Protein AF-0000000080409725 (afdb_homodimer)

Organism: NCBI:txid1345023

pLDDT: mean 96.85, std 4.39, range [60.25, 98.94]

Nearest PDB structures (foldseek):
  3nl9-assembly1_A-2  TM=9.960E-01  e=2.991E-21  Exiguobacterium sibiricum 255-15
  3nl9-assembly1_A-2  TM=9.960E-01  e=2.991E-21  Exiguobacterium sibiricum 255-15

Secondary structure (DSSP, 8-state):
--TTHHHHHHHHHHHHHT----SS--PPPHHHHHHHHHHHHIIIIIIHHHHH-SSHHHHHHHHHHHHHHHHHHHHHHTTSPPPSSHHHHHHHHHHHHHHHHHHHHHHHHHHT--HHHHHHHHHHHHHTTB-TTSSBEE-TTT-PEEPPTT---SHHHHHHHHHHHHHHT-/--TTHHHHHHHHHHHHHT----SS--PPPHHHHHHHHHHHHIIIIIIHHHHH-SSHHHHHHHHHHHHHHHHHHHHHHTTSPPPSSHHHHHHHHHHHHHHHHHHHHHHHHHHT--HHHHHHHHHHHHHTTB-TTSSBEE-TTT-PEEPPTT---SHHHHHHHHHHHHHHT-

Structure (mmCIF, N/CA/C/O backbone):
data_AF-0000000080409725-model_v1
#
loop_
_entity.id
_entity.type
_entity.pdbx_description
1 polymer 'HAD family hydrolase'
#
loop_
_atom_site.group_PDB
_atom_site.id
_atom_site.type_symbol
_atom_site.label_atom_id
_atom_site.label_alt_id
_atom_site.label_comp_id
_atom_site.label_asym_id
_atom_site.label_entity_id
_atom_site.label_seq_id
_atom_site.pdbx_PDB_ins_code
_atom_site.Cartn_x
_atom_site.Cartn_y
_atom_site.Cartn_z
_atom_site.occupancy
_atom_site.B_iso_or_equiv
_atom_site.auth_seq_id
_atom_site.auth_comp_id
_atom_site.auth_asym_id
_atom_site.auth_atom_id
_atom_site.pdbx_PDB_model_num
ATOM 1 N N . MET A 1 1 ? 8.227 -9.938 19.453 1 60.25 1 MET A N 1
ATOM 2 C CA . MET A 1 1 ? 8.422 -9.367 18.125 1 60.25 1 MET A CA 1
ATOM 3 C C . MET A 1 1 ? 7.648 -8.062 17.969 1 60.25 1 MET A C 1
ATOM 5 O O . MET A 1 1 ? 6.523 -7.945 18.469 1 60.25 1 MET A O 1
ATOM 9 N N . SER A 1 2 ? 8.422 -7.125 17.422 1 79.44 2 SER A N 1
ATOM 10 C CA . SER A 1 2 ? 7.969 -5.734 17.438 1 79.44 2 SER A CA 1
ATOM 11 C C . SER A 1 2 ? 6.832 -5.508 16.453 1 79.44 2 SER A C 1
ATOM 13 O O . SER A 1 2 ? 6.859 -6.031 15.336 1 79.44 2 SER A O 1
ATOM 15 N N . LYS A 1 3 ? 5.727 -4.84 16.906 1 85.44 3 LYS A N 1
ATOM 16 C CA . LYS A 1 3 ? 4.652 -4.379 16.031 1 85.44 3 LYS A CA 1
ATOM 17 C C . LYS A 1 3 ? 5.195 -3.516 14.891 1 85.44 3 LYS A C 1
ATOM 19 O O . LYS A 1 3 ? 4.508 -3.283 13.898 1 85.44 3 LYS A O 1
ATOM 24 N N . ARG A 1 4 ? 6.438 -3.146 15.117 1 88.31 4 ARG A N 1
ATOM 25 C CA . ARG A 1 4 ? 7.051 -2.213 14.18 1 88.31 4 ARG A CA 1
ATOM 26 C C . ARG A 1 4 ? 7.926 -2.949 13.172 1 88.31 4 ARG A C 1
ATOM 28 O O . ARG A 1 4 ? 8.75 -2.336 12.492 1 88.31 4 ARG A O 1
ATOM 35 N N . TYR A 1 5 ? 7.73 -4.211 13.023 1 92.62 5 TYR A N 1
ATOM 36 C CA . TYR A 1 5 ? 8.641 -5.074 12.281 1 92.62 5 TYR A CA 1
ATOM 37 C C . TYR A 1 5 ? 8.867 -4.547 10.867 1 92.62 5 TYR A C 1
ATOM 39 O O . TYR A 1 5 ? 9.992 -4.219 10.492 1 92.62 5 TYR A O 1
ATOM 47 N N . PHE A 1 6 ? 7.816 -4.336 10.102 1 97.69 6 PHE A N 1
ATOM 48 C CA . PHE A 1 6 ? 7.926 -3.924 8.711 1 97.69 6 PHE A CA 1
ATOM 49 C C . PHE A 1 6 ? 8.586 -2.553 8.602 1 97.69 6 PHE A C 1
ATOM 51 O O . PHE A 1 6 ? 9.5 -2.361 7.801 1 97.69 6 PHE A O 1
ATOM 58 N N . TYR A 1 7 ? 8.148 -1.653 9.445 1 98.31 7 TYR A N 1
ATOM 59 C CA . TYR A 1 7 ? 8.648 -0.285 9.453 1 98.31 7 TYR A CA 1
ATOM 60 C C . TYR A 1 7 ? 10.141 -0.255 9.773 1 98.31 7 TYR A C 1
ATOM 62 O O . TYR A 1 7 ? 10.914 0.415 9.086 1 98.31 7 TYR A O 1
ATOM 70 N N . GLU A 1 8 ? 10.562 -0.995 10.781 1 97.88 8 GLU A N 1
ATOM 71 C CA . GLU A 1 8 ? 11.961 -1.008 11.219 1 97.88 8 GLU A CA 1
ATOM 72 C C . GLU A 1 8 ? 12.867 -1.619 10.148 1 97.88 8 GLU A C 1
ATOM 74 O O . GLU A 1 8 ? 14 -1.179 9.969 1 97.88 8 GLU A O 1
ATOM 79 N N . GLU A 1 9 ? 12.375 -2.635 9.477 1 98.19 9 GLU A N 1
ATOM 80 C CA . GLU A 1 9 ? 13.148 -3.262 8.414 1 98.19 9 GLU A CA 1
ATOM 81 C C . GLU A 1 9 ? 13.375 -2.299 7.25 1 98.19 9 GLU A C 1
ATOM 83 O O . GLU A 1 9 ? 14.484 -2.195 6.723 1 98.19 9 GLU A O 1
ATOM 88 N N . VAL A 1 10 ? 12.32 -1.571 6.863 1 98.69 10 VAL A N 1
ATOM 89 C CA . VAL A 1 10 ? 12.445 -0.65 5.738 1 98.69 10 VAL A CA 1
ATOM 90 C C . VAL A 1 10 ? 13.297 0.55 6.145 1 98.69 10 VAL A C 1
ATOM 92 O O . VAL A 1 10 ? 14.062 1.074 5.332 1 98.69 10 VAL A O 1
ATOM 95 N N . ARG A 1 11 ? 13.141 0.968 7.414 1 98.44 11 ARG A N 1
ATOM 96 C CA . ARG A 1 11 ? 14 2.033 7.914 1 98.44 11 ARG A CA 1
ATOM 97 C C . ARG A 1 11 ? 15.469 1.632 7.828 1 98.44 11 ARG A C 1
ATOM 99 O O . ARG A 1 11 ? 16.312 2.428 7.41 1 98.44 11 ARG A O 1
ATOM 106 N N . GLN A 1 12 ? 15.758 0.41 8.242 1 98.06 12 GLN A N 1
ATOM 107 C CA . GLN A 1 12 ? 17.125 -0.099 8.125 1 98.06 12 GLN A CA 1
ATOM 108 C C . GLN A 1 12 ? 17.609 -0.055 6.684 1 98.06 12 GLN A C 1
ATOM 110 O O . GLN A 1 12 ? 18.766 0.306 6.422 1 98.06 12 GLN A O 1
ATOM 115 N N . PHE A 1 13 ? 16.812 -0.425 5.719 1 98.25 13 PHE A N 1
ATOM 116 C CA . PHE A 1 13 ? 17.156 -0.39 4.305 1 98.25 13 PHE A CA 1
ATOM 117 C C . PHE A 1 13 ? 17.469 1.034 3.859 1 98.25 13 PHE A C 1
ATOM 119 O O . PHE A 1 13 ? 18.469 1.274 3.186 1 98.25 13 PHE A O 1
ATOM 126 N N . HIS A 1 14 ? 16.547 1.998 4.219 1 97.94 14 HIS A N 1
ATOM 127 C CA . HIS A 1 14 ? 16.766 3.395 3.854 1 97.94 14 HIS A CA 1
ATOM 128 C C . HIS A 1 14 ? 18.094 3.908 4.41 1 97.94 14 HIS A C 1
ATOM 130 O O . HIS A 1 14 ? 18.875 4.547 3.691 1 97.94 14 HIS A O 1
ATOM 136 N N . GLU A 1 15 ? 18.328 3.594 5.676 1 97 15 GLU A N 1
ATOM 137 C CA . GLU A 1 15 ? 19.562 4.023 6.332 1 97 15 GLU A CA 1
ATOM 138 C C . GLU A 1 15 ? 20.797 3.428 5.648 1 97 15 GLU A C 1
ATOM 140 O O . GLU A 1 15 ? 21.766 4.137 5.383 1 97 15 GLU A O 1
ATOM 145 N N . THR A 1 16 ? 20.734 2.215 5.324 1 96.94 16 THR A N 1
ATOM 146 C CA . THR A 1 16 ? 21.859 1.473 4.777 1 96.94 16 THR A CA 1
ATOM 147 C C . THR A 1 16 ? 22.188 1.951 3.365 1 96.94 16 THR A C 1
ATOM 149 O O . THR A 1 16 ? 23.359 2.074 3.002 1 96.94 16 THR A O 1
ATOM 152 N N . PHE A 1 17 ? 21.188 2.268 2.58 1 96.88 17 PHE A N 1
ATOM 153 C CA . PHE A 1 17 ? 21.406 2.523 1.163 1 96.88 17 PHE A CA 1
ATOM 154 C C . PHE A 1 17 ? 21.25 4.008 0.849 1 96.88 17 PHE A C 1
ATOM 156 O O . PHE A 1 17 ? 21.234 4.402 -0.319 1 96.88 17 PHE A O 1
ATOM 163 N N . GLY A 1 18 ? 21.078 4.82 1.883 1 94.44 18 GLY A N 1
ATOM 164 C CA . GLY A 1 18 ? 21.094 6.266 1.732 1 94.44 18 GLY A CA 1
ATOM 165 C C . GLY A 1 18 ? 19.828 6.824 1.105 1 94.44 18 GLY A C 1
ATOM 166 O O . GLY A 1 18 ? 19.875 7.836 0.406 1 94.44 18 GLY A O 1
ATOM 167 N N . HIS A 1 19 ? 18.75 6.082 1.271 1 95.81 19 HIS A N 1
ATOM 168 C CA . HIS A 1 19 ? 17.453 6.617 0.866 1 95.81 19 HIS A CA 1
ATOM 169 C C . HIS A 1 19 ? 16.938 7.637 1.875 1 95.81 19 HIS A C 1
ATOM 171 O O . HIS A 1 19 ? 17.312 7.605 3.047 1 95.81 19 HIS A O 1
ATOM 177 N N . PRO A 1 20 ? 16.078 8.539 1.428 1 96.75 20 PRO A N 1
ATOM 178 C CA . PRO A 1 20 ? 15.555 9.555 2.348 1 96.75 20 PRO A CA 1
ATOM 179 C C . PRO A 1 20 ? 14.859 8.945 3.562 1 96.75 20 PRO A C 1
ATOM 181 O O . PRO A 1 20 ? 14.156 7.934 3.438 1 96.75 20 PRO A O 1
ATOM 184 N N . GLU A 1 21 ? 15.125 9.523 4.715 1 97.38 21 GLU A N 1
ATOM 185 C CA . GLU A 1 21 ? 14.445 9.242 5.977 1 97.38 21 GLU A CA 1
ATOM 186 C C . GLU A 1 21 ? 14.328 10.5 6.828 1 97.38 21 GLU A C 1
ATOM 188 O O . GLU A 1 21 ? 15.023 11.492 6.586 1 97.38 21 GLU A O 1
ATOM 193 N N . ALA A 1 22 ? 13.328 10.531 7.734 1 96.88 22 ALA A N 1
ATOM 194 C CA . ALA A 1 22 ? 13.18 11.656 8.656 1 96.88 22 ALA A CA 1
ATOM 195 C C . ALA A 1 22 ? 13.336 11.203 10.102 1 96.88 22 ALA A C 1
ATOM 197 O O . ALA A 1 22 ? 12.789 10.172 10.5 1 96.88 22 ALA A O 1
ATOM 198 N N . SER A 1 23 ? 14.102 11.938 10.875 1 94.44 23 SER A N 1
ATOM 199 C CA . SER A 1 23 ? 14.312 11.633 12.281 1 94.44 23 SER A CA 1
ATOM 200 C C . SER A 1 23 ? 13.156 12.133 13.141 1 94.44 23 SER A C 1
ATOM 202 O O . SER A 1 23 ? 12.977 11.688 14.273 1 94.44 23 SER A O 1
ATOM 204 N N . ALA A 1 24 ? 12.461 13.117 12.531 1 96.44 24 ALA A N 1
ATOM 205 C CA . ALA A 1 24 ? 11.242 13.641 13.141 1 96.44 24 ALA A CA 1
ATOM 206 C C . ALA A 1 24 ? 10.133 13.797 12.109 1 96.44 24 ALA A C 1
ATOM 208 O O . ALA A 1 24 ? 10.406 14.047 10.93 1 96.44 24 ALA A O 1
ATOM 209 N N . PRO A 1 25 ? 8.945 13.734 12.57 1 98.5 25 PRO A N 1
ATOM 210 C CA . PRO A 1 25 ? 7.848 13.828 11.609 1 98.5 25 PRO A CA 1
ATOM 211 C C . PRO A 1 25 ? 7.895 15.109 10.781 1 98.5 25 PRO A C 1
ATOM 213 O O . PRO A 1 25 ? 8.078 16.203 11.336 1 98.5 25 PRO A O 1
ATOM 216 N N . GLN A 1 26 ? 7.762 15 9.508 1 98.56 26 GLN A N 1
ATOM 217 C CA . GLN A 1 26 ? 7.691 16.109 8.57 1 98.56 26 GLN A CA 1
ATOM 218 C C . GLN A 1 26 ? 6.988 15.703 7.281 1 98.56 26 GLN A C 1
ATOM 220 O O . GLN A 1 26 ? 7.141 14.57 6.82 1 98.56 26 GLN A O 1
ATOM 225 N N . PRO A 1 27 ? 6.23 16.594 6.703 1 98.62 27 PRO A N 1
ATOM 226 C CA . PRO A 1 27 ? 5.52 16.219 5.477 1 98.62 27 PRO A CA 1
ATOM 227 C C . PRO A 1 27 ? 6.449 16.078 4.273 1 98.62 27 PRO A C 1
ATOM 229 O O . PRO A 1 27 ? 7.516 16.703 4.234 1 98.62 27 PRO A O 1
ATOM 232 N N . LEU A 1 28 ? 6.09 15.273 3.33 1 98.69 28 LEU A N 1
ATOM 233 C CA . LEU A 1 28 ? 6.777 15.172 2.047 1 98.69 28 LEU A CA 1
ATOM 234 C C . LEU A 1 28 ? 6.367 16.312 1.12 1 98.69 28 LEU A C 1
ATOM 236 O O . LEU A 1 28 ? 5.203 16.719 1.099 1 98.69 28 LEU A O 1
ATOM 240 N N . GLY A 1 29 ? 7.395 16.797 0.405 1 98.31 29 GLY A N 1
ATOM 241 C CA . GLY A 1 29 ? 7.039 17.672 -0.705 1 98.31 29 GLY A CA 1
ATOM 242 C C . GLY A 1 29 ? 6.289 16.953 -1.811 1 98.31 29 GLY A C 1
ATOM 243 O O . GLY A 1 29 ? 6.355 15.727 -1.916 1 98.31 29 GLY A O 1
ATOM 244 N N . LEU A 1 30 ? 5.609 17.688 -2.611 1 98.56 30 LEU A N 1
ATOM 245 C CA . LEU A 1 30 ? 4.707 17.125 -3.611 1 98.56 30 LEU A CA 1
ATOM 246 C C . LEU A 1 30 ? 5.473 16.297 -4.637 1 98.56 30 LEU A C 1
ATOM 248 O O . LEU A 1 30 ? 5.027 15.219 -5.031 1 98.56 30 LEU A O 1
ATOM 252 N N . ASP A 1 31 ? 6.656 16.781 -5.078 1 98.44 31 ASP A N 1
ATOM 253 C CA . ASP A 1 31 ? 7.434 16.047 -6.078 1 98.44 31 ASP A CA 1
ATOM 254 C C . ASP A 1 31 ? 7.824 14.664 -5.574 1 98.44 31 ASP A C 1
ATOM 256 O O . ASP A 1 31 ? 7.711 13.68 -6.305 1 98.44 31 ASP A O 1
ATOM 260 N N . ARG A 1 32 ? 8.273 14.602 -4.336 1 98.56 32 ARG A N 1
ATOM 261 C CA . ARG A 1 32 ? 8.648 13.328 -3.734 1 98.56 32 ARG A CA 1
ATOM 262 C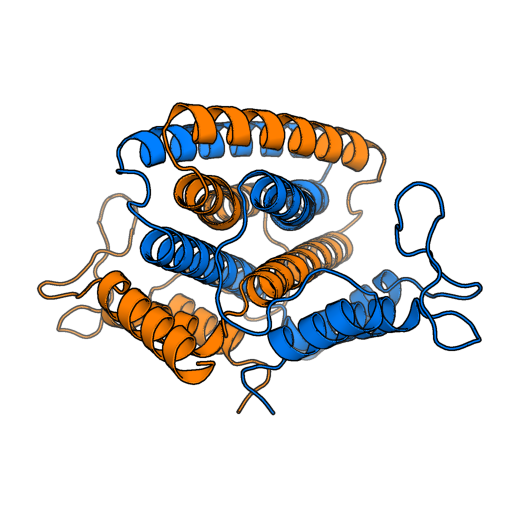 C . ARG A 1 32 ? 7.434 12.43 -3.541 1 98.56 32 ARG A C 1
ATOM 264 O O . ARG A 1 32 ? 7.508 11.219 -3.756 1 98.56 32 ARG A O 1
ATOM 271 N N . ALA A 1 33 ? 6.324 13.047 -3.145 1 98.88 33 ALA A N 1
ATOM 272 C CA . ALA A 1 33 ? 5.086 12.289 -2.965 1 98.88 33 ALA A CA 1
ATOM 273 C C . ALA A 1 33 ? 4.645 11.641 -4.273 1 98.88 33 ALA A C 1
ATOM 275 O O . ALA A 1 33 ? 4.184 10.5 -4.281 1 98.88 33 ALA A O 1
ATOM 276 N N . VAL A 1 34 ? 4.809 12.336 -5.367 1 98.88 34 VAL A N 1
ATOM 277 C CA . VAL A 1 34 ? 4.418 11.797 -6.664 1 98.88 34 VAL A CA 1
ATOM 278 C C . VAL A 1 34 ? 5.293 10.594 -7.008 1 98.88 34 VAL A C 1
ATOM 280 O O . VAL A 1 34 ? 4.789 9.555 -7.449 1 98.88 34 VAL A O 1
ATOM 283 N N . LYS A 1 35 ? 6.605 10.711 -6.824 1 98.5 35 LYS A N 1
ATOM 284 C CA . LYS A 1 35 ? 7.512 9.609 -7.117 1 98.5 35 LYS A CA 1
ATOM 285 C C . LYS A 1 35 ? 7.156 8.367 -6.301 1 98.5 35 LYS A C 1
ATOM 287 O O . LYS A 1 35 ? 7.082 7.262 -6.84 1 98.5 35 LYS A O 1
ATOM 292 N N . ARG A 1 36 ? 6.934 8.594 -5.031 1 98.81 36 ARG A N 1
ATOM 293 C CA . ARG A 1 36 ? 6.621 7.469 -4.16 1 98.81 36 ARG A CA 1
ATOM 294 C C . ARG A 1 36 ? 5.273 6.852 -4.531 1 98.81 36 ARG A C 1
ATOM 296 O O . ARG A 1 36 ? 5.102 5.633 -4.453 1 98.81 36 ARG A O 1
ATOM 303 N N . SER A 1 37 ? 4.25 7.723 -4.941 1 98.94 37 SER A N 1
ATOM 304 C CA . SER A 1 37 ? 2.961 7.219 -5.402 1 98.94 37 SER A CA 1
ATOM 305 C C . SER A 1 37 ? 3.119 6.352 -6.648 1 98.94 37 SER A C 1
ATOM 307 O O . SER A 1 37 ? 2.463 5.316 -6.777 1 98.94 37 SER A O 1
ATOM 309 N N . VAL A 1 38 ? 4.023 6.766 -7.551 1 98.88 38 VAL A N 1
ATOM 310 C CA . VAL A 1 38 ? 4.262 6 -8.773 1 98.88 38 VAL A CA 1
ATOM 311 C C . VAL A 1 38 ? 4.848 4.637 -8.422 1 98.88 38 VAL A C 1
ATOM 313 O O . VAL A 1 38 ? 4.367 3.605 -8.898 1 98.88 38 VAL A O 1
ATOM 316 N N . TRP A 1 39 ? 5.863 4.629 -7.543 1 98.69 39 TRP A N 1
ATOM 317 C CA . TRP A 1 39 ? 6.508 3.371 -7.172 1 98.69 39 TRP A CA 1
ATOM 318 C C . TRP A 1 39 ? 5.527 2.445 -6.465 1 98.69 39 TRP A C 1
ATOM 320 O O . TRP A 1 39 ? 5.508 1.238 -6.719 1 98.69 39 TRP A O 1
ATOM 330 N N . THR A 1 40 ? 4.684 2.971 -5.59 1 98.94 40 THR A N 1
ATOM 331 C CA . THR A 1 40 ? 3.682 2.166 -4.898 1 98.94 40 THR A CA 1
ATOM 332 C C . THR A 1 40 ? 2.672 1.593 -5.887 1 98.94 40 THR A C 1
ATOM 334 O O . THR A 1 40 ? 2.348 0.405 -5.832 1 98.94 40 THR A O 1
ATOM 337 N N . ALA A 1 41 ? 2.184 2.422 -6.832 1 98.94 41 ALA A N 1
ATOM 338 C CA . ALA A 1 41 ? 1.156 1.997 -7.777 1 98.94 41 ALA A CA 1
ATOM 339 C C . ALA A 1 41 ? 1.722 1.006 -8.789 1 98.94 41 ALA A C 1
ATOM 341 O O . ALA A 1 41 ? 1.004 0.13 -9.281 1 98.94 41 ALA A O 1
ATOM 342 N N . GLU A 1 42 ? 3.039 1.132 -9.125 1 98.94 42 GLU A N 1
ATOM 343 C CA . GLU A 1 42 ? 3.678 0.151 -10 1 98.94 42 GLU A CA 1
ATOM 344 C C . GLU A 1 42 ? 3.494 -1.266 -9.469 1 98.94 42 GLU A C 1
ATOM 346 O O . GLU A 1 42 ? 3.229 -2.193 -10.234 1 98.94 42 GLU A O 1
ATOM 351 N N . GLU A 1 43 ? 3.637 -1.34 -8.109 1 98.88 43 GLU A N 1
ATOM 352 C CA . GLU A 1 43 ? 3.514 -2.662 -7.504 1 98.88 43 GLU A CA 1
ATOM 353 C C . GLU A 1 43 ? 2.061 -2.98 -7.164 1 98.88 43 GLU A C 1
ATOM 355 O O . GLU A 1 43 ? 1.514 -3.98 -7.637 1 98.88 43 GLU A O 1
ATOM 360 N N . ALA A 1 44 ? 1.361 -2.109 -6.484 1 98.94 44 ALA A N 1
ATOM 361 C CA . ALA A 1 44 ? 0.051 -2.365 -5.895 1 98.94 44 ALA A CA 1
ATOM 362 C C . ALA A 1 44 ? -1.03 -2.441 -6.969 1 98.94 44 ALA A C 1
ATOM 364 O O . ALA A 1 44 ? -2.129 -2.941 -6.715 1 98.94 44 ALA A O 1
ATOM 365 N N . VAL A 1 45 ? -0.735 -1.855 -8.141 1 98.94 45 VAL A N 1
ATOM 366 C CA . VAL A 1 45 ? -1.765 -1.796 -9.172 1 98.94 45 VAL A CA 1
ATOM 367 C C . VAL A 1 45 ? -1.271 -2.5 -10.43 1 98.94 45 VAL A C 1
ATOM 369 O O . VAL A 1 45 ? -1.782 -3.561 -10.797 1 98.94 45 VAL A O 1
ATOM 372 N N . VAL A 1 46 ? -0.169 -2.012 -11.031 1 98.94 46 VAL A N 1
ATOM 373 C CA . VAL A 1 46 ? 0.226 -2.484 -12.359 1 98.94 46 VAL A CA 1
ATOM 374 C C . VAL A 1 46 ? 0.668 -3.943 -12.273 1 98.94 46 VAL A C 1
ATOM 376 O O . VAL A 1 46 ? 0.094 -4.812 -12.93 1 98.94 46 VAL A O 1
ATOM 379 N N . GLU A 1 47 ? 1.677 -4.234 -11.43 1 98.88 47 GLU A N 1
ATOM 380 C CA . GLU A 1 47 ? 2.172 -5.602 -11.312 1 98.88 47 GLU A CA 1
ATOM 381 C C . GLU A 1 47 ? 1.103 -6.531 -10.75 1 98.88 47 GLU A C 1
ATOM 383 O O . GLU A 1 47 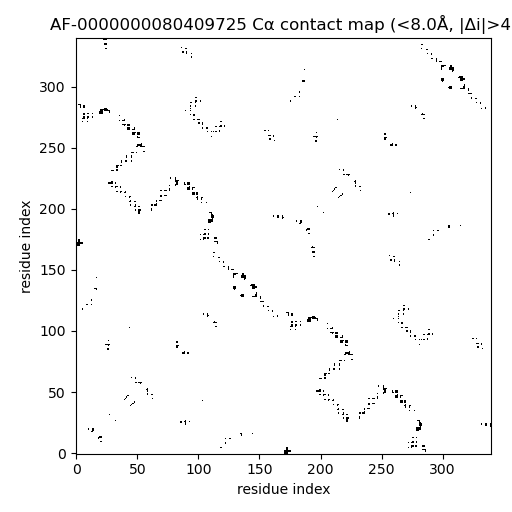? 0.966 -7.672 -11.188 1 98.88 47 GLU A O 1
ATOM 388 N N . PHE A 1 48 ? 0.381 -6.07 -9.758 1 98.94 48 PHE A N 1
ATOM 389 C CA . PHE A 1 48 ? -0.677 -6.859 -9.141 1 98.94 48 PHE A CA 1
ATOM 390 C C . PHE A 1 48 ? -1.715 -7.281 -10.172 1 98.94 48 PHE A C 1
ATOM 392 O O . PHE A 1 48 ? -2.098 -8.453 -10.242 1 98.94 48 PHE A O 1
ATOM 399 N N . LEU A 1 49 ? -2.174 -6.309 -11.023 1 98.94 49 LEU A N 1
ATOM 400 C CA . LEU A 1 49 ? -3.164 -6.609 -12.047 1 98.94 49 LEU A CA 1
ATOM 401 C C . LEU A 1 49 ? -2.561 -7.477 -13.148 1 98.94 49 LEU A C 1
ATOM 403 O O . LEU A 1 49 ? -3.227 -8.375 -13.672 1 98.94 49 LEU A O 1
ATOM 407 N N . HIS A 1 50 ? -1.287 -7.195 -13.531 1 98.94 50 HIS A N 1
ATOM 408 C CA . HIS A 1 50 ? -0.628 -8.031 -14.523 1 98.94 50 HIS A CA 1
ATOM 409 C C . HIS A 1 50 ? -0.587 -9.492 -14.086 1 98.94 50 HIS A C 1
ATOM 411 O O . HIS A 1 50 ? -0.896 -10.391 -14.867 1 98.94 50 HIS A O 1
ATOM 417 N N . GLN A 1 51 ? -0.268 -9.703 -12.789 1 98.81 51 GLN A N 1
ATOM 418 C CA . GLN A 1 51 ? -0.151 -11.062 -12.258 1 98.81 51 GLN A CA 1
ATOM 419 C C . GLN A 1 51 ? -1.526 -11.68 -12.023 1 98.81 51 GLN A C 1
ATOM 421 O O . GLN A 1 51 ? -1.637 -12.883 -11.781 1 98.81 51 GLN A O 1
ATOM 426 N N . SER A 1 52 ? -2.596 -10.859 -12.102 1 98.81 52 SER A N 1
ATOM 427 C CA . SER A 1 52 ? -3.955 -11.344 -11.891 1 98.81 52 SER A CA 1
ATOM 428 C C . SER A 1 52 ? -4.629 -11.688 -13.219 1 98.81 52 SER A C 1
ATOM 430 O O . SER A 1 52 ? -5.688 -12.312 -13.242 1 98.81 52 SER A O 1
ATOM 432 N N . ALA A 1 53 ? -4.047 -11.203 -14.297 1 98.69 53 ALA A N 1
ATOM 433 C CA . ALA A 1 53 ? -4.629 -11.398 -15.625 1 98.69 53 ALA A CA 1
ATOM 434 C C . ALA A 1 53 ? -4.066 -12.641 -16.297 1 98.69 53 ALA A C 1
ATOM 436 O O . ALA A 1 53 ? -2.934 -13.047 -16.016 1 98.69 53 ALA A O 1
ATOM 437 N N . ARG A 1 54 ? -4.832 -13.281 -17.203 1 96.5 54 ARG A N 1
ATOM 438 C CA . ARG A 1 54 ? -4.41 -14.508 -17.859 1 96.5 54 ARG A CA 1
ATOM 439 C C . ARG A 1 54 ? -3.682 -14.195 -19.172 1 96.5 54 ARG A C 1
ATOM 441 O O . ARG A 1 54 ? -2.994 -15.055 -19.719 1 96.5 54 ARG A O 1
ATOM 448 N N . ASN A 1 55 ? -3.934 -12.945 -19.734 1 97.19 55 ASN A N 1
ATOM 449 C CA . ASN A 1 55 ? -3.314 -12.5 -20.984 1 97.19 55 ASN A CA 1
ATOM 450 C C . ASN A 1 55 ? -3.301 -10.977 -21.078 1 97.19 55 ASN A C 1
ATOM 452 O O . ASN A 1 55 ? -3.83 -10.289 -20.203 1 97.19 55 ASN A O 1
ATOM 456 N N . GLU A 1 56 ? -2.656 -10.461 -22.141 1 97.69 56 GLU A N 1
ATOM 457 C CA . GLU A 1 56 ? -2.457 -9.031 -22.328 1 97.69 56 GLU A CA 1
ATOM 458 C C . GLU A 1 56 ? -3.791 -8.297 -22.438 1 97.69 56 GLU A C 1
ATOM 460 O O . GLU A 1 56 ? -3.947 -7.199 -21.891 1 97.69 56 GLU A O 1
ATOM 465 N N . ASP A 1 57 ? -4.785 -8.859 -23.109 1 98.19 57 ASP A N 1
ATOM 466 C CA . ASP A 1 57 ? -6.086 -8.227 -23.281 1 98.19 57 ASP A CA 1
ATOM 467 C C . ASP A 1 57 ? -6.797 -8.023 -21.953 1 98.19 57 ASP A C 1
ATOM 469 O O . ASP A 1 57 ? -7.352 -6.957 -21.688 1 98.19 57 ASP A O 1
ATOM 473 N N . GLU A 1 58 ? -6.781 -9.094 -21.125 1 98.5 58 GLU A N 1
ATOM 474 C CA . GLU A 1 58 ? -7.375 -8.992 -19.797 1 98.5 58 GLU A CA 1
ATOM 475 C C . GLU A 1 58 ? -6.676 -7.93 -18.953 1 98.5 58 GLU A C 1
ATOM 477 O O . GLU A 1 58 ? -7.332 -7.168 -18.234 1 98.5 58 GLU A O 1
ATOM 482 N N . PHE A 1 59 ? -5.359 -7.906 -19.078 1 98.81 59 PHE A N 1
ATOM 483 C CA . PHE A 1 59 ? -4.578 -6.938 -18.328 1 98.81 59 PHE A CA 1
ATOM 484 C C . PHE A 1 59 ? -4.941 -5.516 -18.719 1 98.81 59 PHE A C 1
ATOM 486 O O . PHE A 1 59 ? -5.227 -4.676 -17.859 1 98.81 59 PHE A O 1
ATOM 493 N N . LEU A 1 60 ? -4.973 -5.25 -20 1 98.75 60 LEU A N 1
ATOM 494 C CA . LEU A 1 60 ? -5.25 -3.906 -20.5 1 98.75 60 LEU A CA 1
ATOM 495 C C . LEU A 1 60 ? -6.68 -3.492 -20.172 1 98.75 60 LEU A C 1
ATOM 497 O O . LEU A 1 60 ? -6.934 -2.326 -19.859 1 98.75 60 LEU A O 1
ATOM 501 N N . ALA A 1 61 ? -7.629 -4.445 -20.203 1 98.75 61 ALA A N 1
ATOM 502 C CA . ALA A 1 61 ? -9.008 -4.152 -19.812 1 98.75 61 ALA A CA 1
ATOM 503 C C . ALA A 1 61 ? -9.078 -3.812 -18.328 1 98.75 61 ALA A C 1
ATOM 505 O O . ALA A 1 61 ? -9.828 -2.918 -17.922 1 98.75 61 ALA A O 1
ATOM 506 N N . ALA A 1 62 ? -8.336 -4.562 -17.5 1 98.88 62 ALA A N 1
ATOM 507 C CA . ALA A 1 62 ? -8.281 -4.293 -16.062 1 98.88 62 ALA A CA 1
ATOM 508 C C . ALA A 1 62 ? -7.699 -2.91 -15.781 1 98.88 62 ALA A C 1
ATOM 510 O O . ALA A 1 62 ? -8.203 -2.18 -14.93 1 98.88 62 ALA A O 1
ATOM 511 N N . VAL A 1 63 ? -6.664 -2.557 -16.531 1 98.88 63 VAL A N 1
ATOM 512 C CA . VAL A 1 63 ? -6.035 -1.249 -16.391 1 98.88 63 VAL A CA 1
ATOM 513 C C . VAL A 1 63 ? -7.035 -0.15 -16.734 1 98.88 63 VAL A C 1
ATOM 515 O O . VAL A 1 63 ? -7.113 0.869 -16.047 1 98.88 63 VAL A O 1
ATOM 518 N N . ALA A 1 64 ? -7.781 -0.363 -17.781 1 98.88 64 ALA A N 1
ATOM 519 C CA . ALA A 1 64 ? -8.789 0.616 -18.188 1 98.88 64 ALA A CA 1
ATOM 520 C C . ALA A 1 64 ? -9.844 0.792 -17.109 1 98.88 64 ALA A C 1
ATOM 522 O O . ALA A 1 64 ? -10.266 1.916 -16.812 1 98.88 64 ALA A O 1
ATOM 523 N N . THR A 1 65 ? -10.328 -0.327 -16.578 1 98.88 65 THR A N 1
ATOM 524 C CA . THR A 1 65 ? -11.312 -0.275 -15.508 1 98.88 65 THR A CA 1
ATOM 525 C C . THR A 1 65 ? -10.742 0.424 -14.281 1 98.88 65 THR A C 1
ATOM 527 O O . THR A 1 65 ? -11.422 1.23 -13.641 1 98.88 65 THR A O 1
ATOM 530 N N . PHE A 1 66 ? -9.492 0.132 -13.938 1 98.88 66 PHE A N 1
ATOM 531 C CA . PHE A 1 66 ? -8.812 0.803 -12.844 1 98.88 66 PHE A CA 1
ATOM 532 C C . PHE A 1 66 ? -8.781 2.311 -13.062 1 98.88 66 PHE A C 1
ATOM 534 O O . PHE A 1 66 ? -9.078 3.084 -12.148 1 98.88 66 PHE A O 1
ATOM 541 N N . GLN A 1 67 ? -8.414 2.688 -14.297 1 98.81 67 GLN A N 1
ATOM 542 C CA . GLN A 1 67 ? -8.273 4.105 -14.609 1 98.81 67 GLN A CA 1
ATOM 543 C C . GLN A 1 67 ? -9.594 4.844 -14.445 1 98.81 67 GLN A C 1
ATOM 545 O O . GLN A 1 67 ? -9.617 6 -14.023 1 98.81 67 GLN A O 1
ATOM 550 N N . GLN A 1 68 ? -10.695 4.203 -14.742 1 98.75 68 GLN A N 1
ATOM 551 C CA . GLN A 1 68 ? -12.008 4.809 -14.516 1 98.75 68 GLN A CA 1
ATOM 552 C C . GLN A 1 68 ? -12.25 5.051 -13.023 1 98.75 68 GLN A C 1
ATOM 554 O O . GLN A 1 68 ? -12.703 6.129 -12.633 1 98.75 68 GLN A O 1
ATOM 559 N N . GLY A 1 69 ? -11.992 4.035 -12.219 1 98.75 69 GLY A N 1
ATOM 560 C CA . GLY A 1 69 ? -12.125 4.191 -10.773 1 98.75 69 GLY A CA 1
ATOM 561 C C . GLY A 1 69 ? -11.195 5.242 -10.203 1 98.75 69 GLY A C 1
ATOM 562 O O . GLY A 1 69 ? -11.586 6 -9.312 1 98.75 69 GLY A O 1
ATOM 563 N N . PHE A 1 70 ? -9.984 5.281 -10.75 1 98.75 70 PHE A N 1
ATOM 564 C CA . PHE A 1 70 ? -8.992 6.258 -10.328 1 98.75 70 PHE A CA 1
ATOM 565 C C . PHE A 1 70 ? -9.461 7.676 -10.609 1 98.75 70 PHE A C 1
ATOM 567 O O . PHE A 1 70 ? -9.359 8.555 -9.758 1 98.75 70 PHE A O 1
ATOM 574 N N . GLU A 1 71 ? -9.977 7.875 -11.781 1 98.62 71 GLU A N 1
ATOM 575 C CA . GLU A 1 71 ? -10.477 9.195 -12.172 1 98.62 71 GLU A CA 1
ATOM 576 C C . GLU A 1 71 ? -11.641 9.625 -11.289 1 98.62 71 GLU A C 1
ATOM 578 O O . GLU A 1 71 ? -11.742 10.797 -10.914 1 98.62 71 GLU A O 1
ATOM 583 N N . GLN A 1 72 ? -12.508 8.734 -10.969 1 98.75 72 GLN A N 1
ATOM 584 C CA . GLN A 1 72 ? -13.617 9.039 -10.07 1 98.75 72 GLN A CA 1
ATOM 585 C C . GLN A 1 72 ? -13.109 9.477 -8.695 1 98.75 72 GLN A C 1
ATOM 587 O O . GLN A 1 72 ? -13.648 10.398 -8.094 1 98.75 72 GLN A O 1
ATOM 592 N N . ALA A 1 73 ? -12.094 8.773 -8.195 1 98.75 73 ALA A N 1
ATOM 593 C CA . ALA A 1 73 ? -11.5 9.125 -6.91 1 98.75 73 ALA A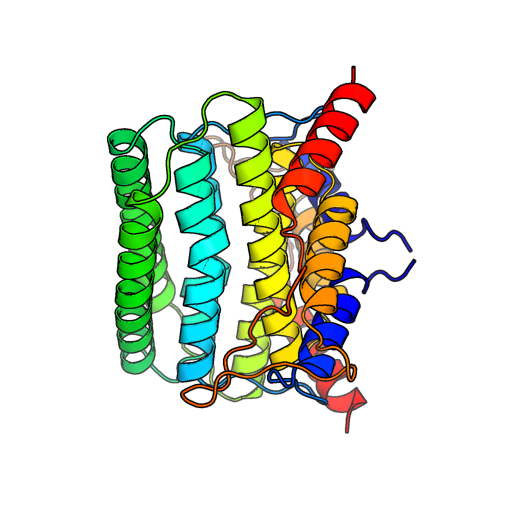 CA 1
ATOM 594 C C . ALA A 1 73 ? -10.875 10.516 -6.957 1 98.75 73 ALA A C 1
ATOM 596 O O . ALA A 1 73 ? -10.977 11.281 -5.992 1 98.75 73 ALA A O 1
ATOM 597 N N . VAL A 1 74 ? -10.219 10.859 -8.086 1 98.88 74 VAL A N 1
ATOM 598 C CA . VAL A 1 74 ? -9.617 12.18 -8.25 1 98.88 74 VAL A CA 1
ATOM 599 C C . VAL A 1 74 ? -10.695 13.25 -8.188 1 98.88 74 VAL A C 1
ATOM 601 O O . VAL A 1 74 ? -10.555 14.234 -7.461 1 98.88 74 VAL A O 1
ATOM 604 N N . GLN A 1 75 ? -11.781 13.023 -8.906 1 98.62 75 GLN A N 1
ATOM 605 C CA . GLN A 1 75 ? -12.867 13.992 -8.922 1 98.62 75 GLN A CA 1
ATOM 606 C C . GLN A 1 75 ? -13.477 14.156 -7.535 1 98.62 75 GLN A C 1
ATOM 608 O O . GLN A 1 75 ? -13.773 15.281 -7.113 1 98.62 75 GLN A O 1
ATOM 613 N N . LYS A 1 76 ? -13.703 13.094 -6.848 1 98.31 76 LYS A N 1
ATOM 614 C CA . LYS A 1 76 ? -14.25 13.148 -5.496 1 98.31 76 LYS A CA 1
ATOM 615 C C . LYS A 1 76 ? -13.336 13.938 -4.562 1 98.31 76 LYS A C 1
ATOM 617 O O . LYS A 1 76 ? -13.812 14.703 -3.721 1 98.31 76 LYS A O 1
ATOM 622 N N . SER A 1 77 ? -12 13.742 -4.691 1 98.25 77 SER A N 1
ATOM 623 C CA . SER A 1 77 ? -11.031 14.383 -3.805 1 98.25 77 SER A CA 1
ATOM 624 C C . SER A 1 77 ? -11.023 15.898 -4.004 1 98.25 77 SER A C 1
ATOM 626 O O . SER A 1 77 ? -10.641 16.641 -3.102 1 98.25 77 SER A O 1
ATOM 628 N N . LEU A 1 78 ? -11.445 16.375 -5.199 1 97.81 78 LEU A N 1
ATOM 629 C CA . LEU A 1 78 ? -11.461 17.797 -5.512 1 97.81 78 LEU A CA 1
ATOM 630 C C . LEU A 1 78 ? -12.539 18.516 -4.707 1 97.81 78 LEU A C 1
ATOM 632 O O . LEU A 1 78 ? -12.531 19.75 -4.609 1 97.81 78 LEU A O 1
ATOM 636 N N . GLN A 1 79 ? -13.469 17.766 -4.094 1 97.31 79 GLN A N 1
ATOM 637 C CA . GLN A 1 79 ? -14.531 18.344 -3.285 1 97.31 79 GLN A CA 1
ATOM 638 C C . GLN A 1 79 ? -14.039 18.688 -1.884 1 97.31 79 GLN A C 1
ATOM 640 O O . GLN A 1 79 ? -14.695 19.422 -1.149 1 97.31 79 GLN A O 1
ATOM 645 N N . ASP A 1 80 ? -12.969 18.156 -1.431 1 96.38 80 ASP A N 1
ATOM 646 C CA . ASP A 1 80 ? -12.383 18.391 -0.115 1 96.38 80 ASP A CA 1
ATOM 647 C C . ASP A 1 80 ? -11.359 19.516 -0.165 1 96.38 80 ASP A C 1
ATOM 649 O O . ASP A 1 80 ? -10.688 19.719 -1.181 1 96.38 80 ASP A O 1
ATOM 653 N N . ALA A 1 81 ? -11.203 20.219 0.919 1 95.94 81 ALA A N 1
ATOM 654 C CA . ALA A 1 81 ? -10.219 21.312 1.001 1 95.94 81 ALA A CA 1
ATOM 655 C C . ALA A 1 81 ? -8.805 20.75 1.134 1 95.94 81 ALA A C 1
ATOM 657 O O . ALA A 1 81 ? -8.594 19.703 1.753 1 95.94 81 ALA A O 1
ATOM 658 N N . PRO A 1 82 ? -7.836 21.422 0.468 1 96.75 82 PRO A N 1
ATOM 659 C CA . PRO A 1 82 ? -6.441 21.047 0.702 1 96.75 82 PRO A CA 1
ATOM 660 C C . PRO A 1 82 ? -5.992 21.297 2.139 1 96.75 82 PRO A C 1
ATOM 662 O O . PRO A 1 82 ? -6.672 22.016 2.883 1 96.75 82 PRO A O 1
ATOM 665 N N . PRO A 1 83 ? -4.898 20.656 2.529 1 97.62 83 PRO A N 1
ATOM 666 C CA . PRO A 1 83 ? -4.391 20.922 3.877 1 97.62 83 PRO A CA 1
ATOM 667 C C . PRO A 1 83 ? -4.012 22.391 4.082 1 97.62 83 PRO A C 1
ATOM 669 O O . PRO A 1 83 ? -3.498 23.031 3.166 1 97.62 83 PRO A O 1
ATOM 672 N N . THR A 1 84 ? -4.164 22.859 5.328 1 96.81 84 THR A N 1
ATOM 673 C CA . THR A 1 84 ? -4.055 24.281 5.609 1 96.81 84 THR A CA 1
ATOM 674 C C . THR A 1 84 ? -2.635 24.641 6.043 1 96.81 84 THR A C 1
ATOM 676 O O . THR A 1 84 ? -2.242 25.812 5.992 1 96.81 84 THR A O 1
ATOM 679 N N . ASP A 1 85 ? -1.939 23.719 6.586 1 97.31 85 ASP A N 1
ATOM 680 C CA . ASP A 1 85 ? -0.569 23.922 7.043 1 97.31 85 ASP A CA 1
ATOM 681 C C . ASP A 1 85 ? 0.216 22.609 7.039 1 97.31 85 ASP A C 1
ATOM 683 O O . ASP A 1 85 ? -0.297 21.578 6.609 1 97.31 85 ASP A O 1
ATOM 687 N N . ASP A 1 86 ? 1.425 22.641 7.469 1 97.44 86 ASP A N 1
ATOM 688 C CA . ASP A 1 86 ? 2.324 21.5 7.379 1 97.44 86 ASP A CA 1
ATOM 689 C C . ASP A 1 86 ? 1.855 20.359 8.281 1 97.44 86 ASP A C 1
ATOM 691 O O . ASP A 1 86 ? 2.014 19.188 7.938 1 97.44 86 ASP A O 1
ATOM 695 N N . VAL A 1 87 ? 1.319 20.719 9.414 1 97.81 87 VAL A N 1
ATOM 696 C CA . VAL A 1 87 ? 0.843 19.672 10.32 1 97.81 87 VAL A CA 1
ATOM 697 C C . VAL A 1 87 ? -0.367 18.969 9.711 1 97.81 87 VAL A C 1
ATOM 699 O O . VAL A 1 87 ? -0.453 17.75 9.734 1 97.81 87 VAL A O 1
ATOM 702 N N . ALA A 1 88 ? -1.312 19.75 9.133 1 98.19 88 ALA A N 1
ATOM 703 C CA . ALA A 1 88 ? -2.469 19.172 8.453 1 98.19 88 ALA A CA 1
ATOM 704 C C . ALA A 1 88 ? -2.037 18.281 7.289 1 98.19 88 ALA A C 1
ATOM 706 O O . ALA A 1 88 ? -2.629 17.234 7.051 1 98.19 88 ALA A O 1
ATOM 707 N N . ARG A 1 89 ? -1.019 18.734 6.57 1 98.69 89 ARG A N 1
ATOM 708 C CA . ARG A 1 89 ? -0.46 17.953 5.465 1 98.69 89 ARG A CA 1
ATOM 709 C C . ARG A 1 89 ? 0.101 16.625 5.957 1 98.69 89 ARG A C 1
ATOM 711 O O . ARG A 1 89 ? -0.183 15.57 5.383 1 98.69 89 ARG A O 1
ATOM 718 N N . LEU A 1 90 ? 0.85 16.734 7.012 1 98.81 90 LEU A N 1
ATOM 719 C CA . LEU A 1 90 ? 1.47 15.547 7.594 1 98.81 90 LEU A CA 1
ATOM 720 C C . LEU A 1 90 ? 0.411 14.578 8.102 1 98.81 90 LEU A C 1
ATOM 722 O O . LEU A 1 90 ? 0.518 13.367 7.887 1 98.81 90 LEU A O 1
ATOM 726 N N . VAL A 1 91 ? -0.626 15.07 8.742 1 98.88 91 VAL A N 1
ATOM 727 C CA . VAL A 1 91 ? -1.724 14.25 9.242 1 98.88 91 VAL A CA 1
ATOM 728 C C . VAL A 1 91 ? -2.428 13.555 8.078 1 98.88 91 VAL A C 1
ATOM 730 O O . VAL A 1 91 ? -2.688 12.352 8.133 1 98.88 91 VAL A O 1
ATOM 733 N N . GLY A 1 92 ? -2.721 14.305 7.043 1 98.81 92 GLY A N 1
ATOM 734 C CA . GLY A 1 92 ? -3.396 13.75 5.879 1 98.81 92 GLY A CA 1
ATOM 735 C C . GLY A 1 92 ? -2.582 12.695 5.16 1 98.81 92 GLY A C 1
ATOM 736 O O . GLY A 1 92 ? -3.121 11.672 4.738 1 98.81 92 GLY A O 1
ATOM 737 N N . GLN A 1 93 ? -1.242 12.977 4.996 1 98.94 93 GLN A N 1
ATOM 738 C CA . GLN A 1 93 ? -0.354 11.992 4.379 1 98.94 93 GLN A CA 1
ATOM 739 C C . GLN A 1 93 ? -0.299 10.711 5.199 1 98.94 93 GLN A C 1
ATOM 741 O O . GLN A 1 93 ? -0.381 9.609 4.648 1 98.94 93 GLN A O 1
ATOM 746 N N . GLY A 1 94 ? -0.186 10.883 6.539 1 98.94 94 GLY A N 1
ATOM 747 C CA . GLY A 1 94 ? -0.175 9.719 7.41 1 98.94 94 GLY A CA 1
ATOM 748 C C . GLY A 1 94 ? -1.466 8.922 7.359 1 98.94 94 GLY A C 1
ATOM 749 O O . GLY A 1 94 ? -1.44 7.691 7.355 1 98.94 94 GLY A O 1
ATOM 750 N N . ASP A 1 95 ? -2.578 9.625 7.336 1 98.88 95 ASP A N 1
ATOM 751 C CA . ASP A 1 95 ? -3.889 8.984 7.25 1 98.88 95 ASP A CA 1
ATOM 752 C C . ASP A 1 95 ? -4.031 8.195 5.953 1 98.88 95 ASP A C 1
ATOM 754 O O . ASP A 1 95 ? -4.426 7.023 5.973 1 98.88 95 ASP A O 1
ATOM 758 N N . ALA A 1 96 ? -3.654 8.789 4.828 1 98.88 96 ALA A N 1
ATOM 759 C CA . ALA A 1 96 ? -3.752 8.156 3.516 1 98.88 96 ALA A CA 1
ATOM 760 C C . ALA A 1 96 ? -2.9 6.887 3.455 1 98.88 96 ALA A C 1
ATOM 762 O O . ALA A 1 96 ? -3.354 5.848 2.971 1 98.88 96 ALA A O 1
ATOM 763 N N . LEU A 1 97 ? -1.689 6.988 3.994 1 98.94 97 LEU A N 1
ATOM 764 C CA . LEU A 1 97 ? -0.79 5.84 3.975 1 98.94 97 LEU A CA 1
ATOM 765 C C . LEU A 1 97 ? -1.297 4.738 4.898 1 98.94 97 LEU A C 1
ATOM 767 O O . LEU A 1 97 ? -1.145 3.551 4.602 1 98.94 97 LEU A O 1
ATOM 771 N N . THR A 1 98 ? -1.862 5.117 6.051 1 98.94 98 THR A N 1
ATOM 772 C CA . THR A 1 98 ? -2.432 4.133 6.961 1 98.94 98 THR A CA 1
ATOM 773 C C . THR A 1 98 ? -3.576 3.377 6.293 1 98.94 98 THR A C 1
ATOM 775 O O . THR A 1 98 ? -3.652 2.148 6.383 1 98.94 98 THR A O 1
ATOM 778 N N . ASP A 1 99 ? -4.453 4.113 5.617 1 98.88 99 ASP A N 1
ATOM 779 C CA . ASP A 1 99 ? -5.559 3.484 4.906 1 98.88 99 ASP A CA 1
ATOM 780 C C . ASP A 1 99 ? -5.047 2.598 3.773 1 98.88 99 ASP A C 1
ATOM 782 O O . ASP A 1 99 ? -5.586 1.515 3.533 1 98.88 99 ASP A O 1
ATOM 786 N N . ALA A 1 100 ? -4 3.045 3.037 1 98.94 100 ALA A N 1
ATOM 787 C CA . ALA A 1 100 ? -3.4 2.215 1.995 1 98.94 100 ALA A CA 1
ATOM 788 C C . ALA A 1 100 ? -2.859 0.913 2.576 1 98.94 100 ALA A C 1
ATOM 790 O O . ALA A 1 100 ? -3.051 -0.159 1.997 1 98.94 100 ALA A O 1
ATOM 791 N N . LEU A 1 101 ? -2.166 1.024 3.74 1 98.88 101 LEU A N 1
ATOM 792 C CA . LEU A 1 101 ? -1.655 -0.15 4.438 1 98.88 101 LEU A CA 1
ATOM 793 C C . LEU A 1 101 ? -2.787 -1.107 4.793 1 98.88 101 LEU A C 1
ATOM 795 O O . LEU A 1 101 ? -2.652 -2.322 4.633 1 98.88 101 LEU A O 1
ATOM 799 N N . TYR A 1 102 ? -3.896 -0.582 5.234 1 98.88 102 TYR A N 1
ATOM 800 C CA . TYR A 1 102 ? -5.07 -1.37 5.594 1 98.88 102 TYR A CA 1
ATOM 801 C C . TYR A 1 102 ? -5.598 -2.143 4.391 1 98.88 102 TYR A C 1
ATOM 803 O O . TYR A 1 102 ? -5.918 -3.33 4.5 1 98.88 102 TYR A O 1
ATOM 811 N N . PHE A 1 103 ? -5.637 -1.487 3.221 1 98.88 103 PHE A N 1
ATOM 812 C CA . PHE A 1 103 ? -6.133 -2.133 2.012 1 98.88 103 PHE A CA 1
ATOM 813 C C . PHE A 1 103 ? -5.141 -3.18 1.512 1 98.88 103 PHE A C 1
ATOM 815 O O . PHE A 1 103 ? -5.543 -4.242 1.037 1 98.88 103 PHE A O 1
ATOM 822 N N . VAL A 1 104 ? -3.805 -2.908 1.604 1 98.94 104 VAL A N 1
ATOM 823 C CA . VAL A 1 104 ? -2.801 -3.889 1.205 1 98.94 104 VAL A CA 1
ATOM 824 C C . VAL A 1 104 ? -2.922 -5.137 2.076 1 98.94 104 VAL A C 1
ATOM 826 O O . VAL A 1 104 ? -2.961 -6.258 1.562 1 98.94 104 VAL A O 1
ATOM 829 N N . MET A 1 105 ? -3.051 -4.961 3.408 1 98.88 105 MET A N 1
ATOM 830 C CA . MET A 1 105 ? -3.199 -6.098 4.312 1 98.88 105 MET A CA 1
ATOM 831 C C . MET A 1 105 ? -4.496 -6.852 4.035 1 98.88 105 MET A C 1
ATOM 833 O O . MET A 1 105 ? -4.531 -8.078 4.102 1 98.88 105 MET A O 1
ATOM 837 N N . GLY A 1 106 ? -5.562 -6.094 3.699 1 98.88 106 GLY A N 1
ATOM 838 C CA . GLY A 1 106 ? -6.812 -6.742 3.328 1 98.88 106 GLY A CA 1
ATOM 839 C C . GLY A 1 106 ? -6.676 -7.641 2.111 1 98.88 106 GLY A C 1
ATOM 840 O O . GLY A 1 106 ? -7.312 -8.695 2.039 1 98.88 106 GLY A O 1
ATOM 841 N N . SER A 1 107 ? -5.867 -7.207 1.117 1 98.94 107 SER A N 1
ATOM 842 C CA . SER A 1 107 ? -5.633 -8.031 -0.063 1 98.94 107 SER A CA 1
ATOM 843 C C . SER A 1 107 ? -4.887 -9.312 0.297 1 98.94 107 SER A C 1
ATOM 845 O O . SER A 1 107 ? -5.176 -10.383 -0.244 1 98.94 107 SER A O 1
ATOM 847 N N . PHE A 1 108 ? -3.893 -9.242 1.236 1 98.88 108 PHE A N 1
ATOM 848 C CA . PHE A 1 108 ? -3.238 -10.453 1.727 1 98.88 108 PHE A CA 1
ATOM 849 C C . PHE A 1 108 ? -4.246 -11.375 2.4 1 98.88 108 PHE A C 1
ATOM 851 O O . PHE A 1 108 ? -4.176 -12.594 2.242 1 98.88 108 PHE A O 1
ATOM 858 N N . VAL A 1 109 ? -5.195 -10.773 3.203 1 98.88 109 VAL A N 1
ATOM 859 C CA . VAL A 1 109 ? -6.227 -11.555 3.877 1 98.88 109 VAL A CA 1
ATOM 860 C C . VAL A 1 109 ? -7.062 -12.305 2.846 1 98.88 109 VAL A C 1
ATOM 862 O O . VAL A 1 109 ? -7.363 -13.492 3.02 1 98.88 109 VAL A O 1
ATOM 865 N N . GLU A 1 110 ? -7.387 -11.641 1.715 1 98.88 110 GLU A N 1
ATOM 866 C CA . GLU A 1 110 ? -8.227 -12.258 0.695 1 98.88 110 GLU A CA 1
ATOM 867 C C . GLU A 1 110 ? -7.457 -13.312 -0.09 1 98.88 110 GLU A C 1
ATOM 869 O O . GLU A 1 110 ? -8.039 -14.297 -0.558 1 98.88 110 GLU A O 1
ATOM 874 N N . LEU A 1 111 ? -6.137 -13.164 -0.191 1 98.81 111 LEU A N 1
ATOM 875 C CA . LEU A 1 111 ? -5.289 -14.164 -0.827 1 98.81 111 LEU A CA 1
ATOM 876 C C . LEU A 1 111 ? -5.074 -15.359 0.097 1 98.81 111 LEU A C 1
ATOM 878 O O . LEU A 1 111 ? -4.688 -16.438 -0.357 1 98.81 111 LEU A O 1
ATOM 882 N N . GLY A 1 112 ? -5.23 -15.117 1.397 1 98.5 112 GLY A N 1
ATOM 883 C CA . GLY A 1 112 ? -4.871 -16.125 2.381 1 98.5 112 GLY A CA 1
ATOM 884 C C . GLY A 1 112 ? -3.375 -16.312 2.537 1 98.5 112 GLY A C 1
ATOM 885 O O . GLY A 1 112 ? -2.904 -17.391 2.871 1 98.5 112 GLY A O 1
ATOM 886 N N . LEU A 1 113 ? -2.615 -15.273 2.229 1 98.62 113 LEU A N 1
ATOM 887 C CA . LEU A 1 113 ? -1.163 -15.305 2.354 1 98.62 113 LEU A CA 1
ATOM 888 C C . LEU A 1 113 ? -0.705 -14.539 3.588 1 98.62 113 LEU A C 1
ATOM 890 O O . LEU A 1 113 ? -1.125 -13.398 3.805 1 98.62 113 LEU A O 1
ATOM 894 N N . ASP A 1 114 ? 0.119 -15.172 4.391 1 98.12 114 ASP A N 1
ATOM 895 C CA . ASP A 1 114 ? 0.833 -14.469 5.449 1 98.12 114 ASP A CA 1
ATOM 896 C C . ASP A 1 114 ? 1.934 -13.578 4.871 1 98.12 114 ASP A C 1
ATOM 898 O O . ASP A 1 114 ? 2.904 -14.078 4.301 1 98.12 114 ASP A O 1
ATOM 902 N N . PRO A 1 115 ? 1.842 -12.281 5.07 1 98.5 115 PRO A N 1
ATOM 903 C CA . PRO A 1 115 ? 2.801 -11.383 4.414 1 98.5 115 PRO A CA 1
ATOM 904 C C . PRO A 1 115 ? 4.18 -11.414 5.07 1 98.5 115 PRO A C 1
ATOM 906 O O . PRO A 1 115 ? 5.16 -10.961 4.477 1 98.5 115 PRO A O 1
ATOM 909 N N . VAL A 1 116 ? 4.289 -11.906 6.316 1 98.44 116 VAL A N 1
ATOM 910 C CA . VAL A 1 116 ? 5.5 -11.695 7.105 1 98.44 116 VAL A CA 1
ATOM 911 C C . VAL A 1 116 ? 6.668 -12.445 6.469 1 98.44 116 VAL A C 1
ATOM 913 O O . VAL A 1 116 ? 7.707 -11.852 6.176 1 98.44 116 VAL A O 1
ATOM 916 N N . PRO A 1 117 ? 6.516 -13.797 6.191 1 98.5 117 PRO A N 1
ATOM 917 C CA . PRO A 1 117 ? 7.664 -14.477 5.586 1 98.5 117 PRO A CA 1
ATOM 918 C C . PRO A 1 117 ? 8.008 -13.938 4.199 1 98.5 117 PRO A C 1
ATOM 920 O O . PRO A 1 117 ? 9.18 -13.938 3.805 1 98.5 117 PRO A O 1
ATOM 923 N N . LEU A 1 118 ? 6.992 -13.492 3.398 1 98.81 118 LEU A N 1
ATOM 924 C CA . LEU A 1 118 ? 7.254 -12.906 2.088 1 98.81 118 LEU A CA 1
ATOM 925 C C . LEU A 1 118 ? 8.07 -11.625 2.217 1 98.81 118 LEU A C 1
ATOM 927 O O . LEU A 1 118 ? 9.039 -11.422 1.479 1 98.81 118 LEU A O 1
ATOM 931 N N . PHE A 1 119 ? 7.715 -10.797 3.178 1 98.88 119 PHE A N 1
ATOM 932 C CA . PHE A 1 119 ? 8.414 -9.539 3.416 1 98.88 119 PHE A CA 1
ATOM 933 C C . PHE A 1 119 ? 9.852 -9.789 3.855 1 98.88 119 PHE A C 1
ATOM 935 O O . PHE A 1 119 ? 10.766 -9.078 3.436 1 98.88 119 PHE A O 1
ATOM 942 N N . GLU A 1 120 ? 10.047 -10.82 4.703 1 98.5 120 GLU A N 1
ATOM 943 C CA . GLU A 1 120 ? 11.391 -11.172 5.152 1 98.5 120 GLU A CA 1
ATOM 944 C C . GLU A 1 120 ? 12.281 -11.57 3.979 1 98.5 120 GLU A C 1
ATOM 946 O O . GLU A 1 120 ? 13.469 -11.227 3.949 1 98.5 120 GLU A O 1
ATOM 951 N N . ILE A 1 121 ? 11.711 -12.297 3.037 1 98.81 121 ILE A N 1
ATOM 952 C CA . ILE A 1 121 ? 12.445 -12.719 1.851 1 98.81 121 ILE A CA 1
ATOM 953 C C . ILE A 1 121 ? 12.867 -11.492 1.035 1 98.81 121 ILE A C 1
ATOM 955 O O . ILE A 1 121 ? 14.023 -11.367 0.644 1 98.81 121 ILE A O 1
ATOM 959 N N . VAL A 1 122 ? 11.922 -10.531 0.8 1 98.75 122 VAL A N 1
ATOM 960 C CA . VAL A 1 122 ? 12.211 -9.32 0.037 1 98.75 122 VAL A CA 1
ATOM 961 C C . VAL A 1 122 ? 13.234 -8.469 0.784 1 98.75 122 VAL A C 1
ATOM 963 O O . VAL A 1 122 ? 14.164 -7.934 0.177 1 98.75 122 VAL A O 1
ATOM 966 N N . GLN A 1 123 ? 13.094 -8.359 2.148 1 98.56 123 GLN A N 1
ATOM 967 C CA . GLN A 1 123 ? 14.039 -7.609 2.971 1 98.56 123 GLN A CA 1
ATOM 968 C C . GLN A 1 123 ? 15.445 -8.188 2.855 1 98.56 123 GLN A C 1
ATOM 970 O O . GLN A 1 123 ? 16.422 -7.445 2.682 1 98.56 123 GLN A O 1
ATOM 975 N N . ARG A 1 124 ? 15.547 -9.492 2.977 1 98.19 124 ARG A N 1
ATOM 976 C CA . ARG A 1 124 ? 16.859 -10.133 2.871 1 98.19 124 ARG A CA 1
ATOM 977 C C . ARG A 1 124 ? 17.484 -9.867 1.508 1 98.19 124 ARG A C 1
ATOM 979 O O . ARG A 1 124 ? 18.688 -9.578 1.417 1 98.19 124 ARG A O 1
ATOM 986 N N . ALA A 1 125 ? 16.703 -9.992 0.398 1 98.31 125 ALA A N 1
ATOM 987 C CA . ALA A 1 125 ? 17.219 -9.734 -0.947 1 98.31 125 ALA A CA 1
ATOM 988 C C . ALA A 1 125 ? 17.656 -8.281 -1.091 1 98.31 125 ALA A C 1
ATOM 990 O O . ALA A 1 125 ? 18.703 -8.008 -1.705 1 98.31 125 ALA A O 1
ATOM 991 N N . ASN A 1 126 ? 16.859 -7.324 -0.536 1 97.75 126 ASN A N 1
ATOM 992 C CA . ASN A 1 126 ? 17.203 -5.906 -0.606 1 97.75 126 ASN A CA 1
ATOM 993 C C . ASN A 1 126 ? 18.484 -5.602 0.156 1 97.75 126 ASN A C 1
ATOM 995 O O . ASN A 1 126 ? 19.359 -4.887 -0.343 1 97.75 126 ASN A O 1
ATOM 999 N N . MET A 1 127 ? 18.625 -6.176 1.358 1 97.38 127 MET A N 1
ATOM 1000 C CA . MET A 1 127 ? 19.797 -5.914 2.207 1 97.38 127 MET A CA 1
ATOM 1001 C C . MET A 1 127 ? 21.047 -6.559 1.628 1 97.38 127 MET A C 1
ATOM 1003 O O . MET A 1 127 ? 22.156 -6.156 1.954 1 97.38 127 MET A O 1
ATOM 1007 N N . ALA A 1 128 ? 20.875 -7.555 0.726 1 97.44 128 ALA A N 1
ATOM 1008 C CA . ALA A 1 128 ? 21.984 -8.273 0.123 1 97.44 128 ALA A CA 1
ATOM 1009 C C . ALA A 1 128 ? 22.562 -7.5 -1.066 1 97.44 128 ALA A C 1
ATOM 1011 O O . ALA A 1 128 ? 23.484 -7.969 -1.733 1 97.44 128 ALA A O 1
ATOM 1012 N N . LYS A 1 129 ? 22 -6.297 -1.337 1 97.06 129 LYS A N 1
ATOM 1013 C CA . LYS A 1 129 ? 22.469 -5.488 -2.453 1 97.06 129 LYS A CA 1
ATOM 1014 C C . LYS A 1 129 ? 23.75 -4.73 -2.074 1 97.06 129 LYS A C 1
ATOM 1016 O O . LYS A 1 129 ? 24.234 -3.898 -2.842 1 97.06 129 LYS A O 1
ATOM 1021 N N . LEU A 1 130 ? 24.297 -5.047 -0.987 1 96.31 130 LEU A N 1
ATOM 1022 C CA . LEU A 1 130 ? 25.547 -4.445 -0.549 1 96.31 130 LEU A CA 1
ATOM 1023 C C . LEU A 1 130 ? 26.734 -5.035 -1.312 1 96.31 130 LEU A C 1
ATOM 1025 O O . LEU A 1 130 ? 26.75 -6.23 -1.618 1 96.31 130 LEU A O 1
ATOM 1029 N N . GLY A 1 131 ? 27.734 -4.215 -1.588 1 92.75 131 GLY A N 1
ATOM 1030 C CA . GLY A 1 131 ? 28.969 -4.672 -2.215 1 92.75 131 GLY A CA 1
ATOM 1031 C C . GLY A 1 131 ? 29.859 -5.469 -1.275 1 92.75 131 GLY A C 1
ATOM 1032 O O . GLY A 1 131 ? 29.516 -5.66 -0.106 1 92.75 131 GLY A O 1
ATOM 1033 N N . PRO A 1 132 ? 30.922 -5.938 -1.864 1 91.5 132 PRO A N 1
ATOM 1034 C CA . PRO A 1 132 ? 31.844 -6.742 -1.061 1 91.5 132 PRO A CA 1
ATOM 1035 C C . PRO A 1 132 ? 32.406 -5.969 0.122 1 91.5 132 PRO A C 1
ATOM 1037 O O . PRO A 1 132 ? 32.812 -6.57 1.121 1 91.5 132 PRO A O 1
ATOM 1040 N N . ASP A 1 133 ? 32.406 -4.648 0.025 1 92.75 133 ASP A N 1
ATOM 1041 C CA . ASP A 1 133 ? 32.938 -3.822 1.104 1 92.75 133 ASP A CA 1
ATOM 1042 C C . ASP A 1 133 ? 31.859 -3.475 2.119 1 92.75 133 ASP A C 1
ATOM 1044 O O . ASP A 1 133 ? 32.094 -2.717 3.061 1 92.75 133 ASP A O 1
ATOM 1048 N N . GLY A 1 134 ? 30.688 -3.92 1.808 1 92.94 134 GLY A N 1
ATOM 1049 C CA . GLY A 1 134 ? 29.578 -3.68 2.73 1 92.94 134 GLY A CA 1
ATOM 1050 C C . GLY A 1 134 ? 28.875 -2.365 2.479 1 92.94 134 GLY A C 1
ATOM 1051 O O . GLY A 1 134 ? 28.047 -1.933 3.293 1 92.94 134 GLY A O 1
ATOM 1052 N N . LYS A 1 135 ? 29.281 -1.795 1.408 1 94.75 135 LYS A N 1
ATOM 1053 C CA . LYS A 1 135 ? 28.656 -0.522 1.057 1 94.75 135 LYS A CA 1
ATOM 1054 C C . LYS A 1 135 ? 27.797 -0.661 -0.194 1 94.75 135 LYS A C 1
ATOM 1056 O O . LYS A 1 135 ? 28.016 -1.549 -1.018 1 94.75 135 LYS A O 1
ATOM 1061 N N . PRO A 1 136 ? 26.75 0.181 -0.328 1 95.5 136 PRO A N 1
ATOM 1062 C CA . PRO A 1 136 ? 25.922 0.14 -1.535 1 95.5 136 PRO A CA 1
ATOM 1063 C C . PRO A 1 136 ? 26.719 0.426 -2.807 1 95.5 136 PRO A C 1
ATOM 1065 O O . PRO A 1 136 ? 27.641 1.237 -2.789 1 95.5 136 PRO A O 1
ATOM 1068 N N . ILE A 1 137 ? 26.344 -0.234 -3.844 1 94.06 137 ILE A N 1
ATOM 1069 C CA . ILE A 1 137 ? 26.859 0.058 -5.176 1 94.06 137 ILE A CA 1
ATOM 1070 C C . ILE A 1 137 ? 25.922 1.021 -5.895 1 94.06 137 ILE A C 1
ATOM 1072 O O . ILE A 1 137 ? 24.781 0.671 -6.191 1 94.06 137 ILE A O 1
ATOM 1076 N N . LEU A 1 138 ? 26.359 2.188 -6.133 1 92.12 138 LEU A N 1
ATOM 1077 C CA . LEU A 1 138 ? 25.5 3.221 -6.711 1 92.12 138 LEU A CA 1
ATOM 1078 C C . LEU A 1 138 ? 25.906 3.514 -8.156 1 92.12 138 LEU A C 1
ATOM 1080 O O . LEU A 1 138 ? 27.094 3.57 -8.469 1 92.12 138 LEU A O 1
ATOM 1084 N N . ARG A 1 139 ? 24.844 3.576 -8.93 1 91.81 139 ARG A N 1
ATOM 1085 C CA . ARG A 1 139 ? 25.094 4.039 -10.297 1 91.81 139 ARG A CA 1
ATOM 1086 C C . ARG A 1 139 ? 25.438 5.523 -10.32 1 91.81 139 ARG A C 1
ATOM 1088 O O . ARG A 1 139 ? 24.703 6.344 -9.766 1 91.81 139 ARG A O 1
ATOM 1095 N N . ALA A 1 140 ? 26.406 5.906 -11.047 1 89.94 140 ALA A N 1
ATOM 1096 C CA . ALA A 1 140 ? 26.953 7.258 -11.016 1 89.94 140 ALA A CA 1
ATOM 1097 C C . ALA A 1 140 ? 25.938 8.273 -11.531 1 89.94 140 ALA A C 1
ATOM 1099 O O . ALA A 1 140 ? 25.875 9.398 -11.023 1 89.94 140 ALA A O 1
ATOM 1100 N N . SER A 1 141 ? 25.047 7.953 -12.445 1 91.62 141 SER A N 1
ATOM 1101 C CA . SER A 1 141 ? 24.188 8.898 -13.148 1 91.62 141 SER A CA 1
ATOM 1102 C C . SER A 1 141 ? 23.016 9.32 -12.273 1 91.62 141 SER A C 1
ATOM 1104 O O . SER A 1 141 ? 22.547 10.461 -12.359 1 91.62 141 SER A O 1
ATOM 1106 N N . ASP A 1 142 ? 22.594 8.453 -11.391 1 87.56 142 ASP A N 1
ATOM 1107 C CA . ASP A 1 142 ? 21.359 8.773 -10.688 1 87.56 142 ASP A CA 1
ATOM 1108 C C . ASP A 1 142 ? 21.359 8.195 -9.273 1 87.56 142 ASP A C 1
ATOM 1110 O O . ASP A 1 142 ? 20.328 8.219 -8.594 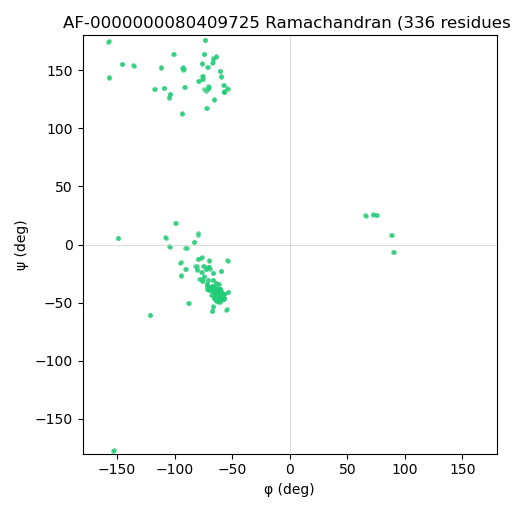1 87.56 142 ASP A O 1
ATOM 1114 N N . ASN A 1 143 ? 22.391 7.648 -8.875 1 87.44 143 ASN A N 1
ATOM 1115 C CA . ASN A 1 143 ? 22.578 7.117 -7.527 1 87.44 143 ASN A CA 1
ATOM 1116 C C . ASN A 1 143 ? 21.656 5.93 -7.266 1 87.44 143 ASN A C 1
ATOM 1118 O O . ASN A 1 143 ? 21.328 5.625 -6.113 1 87.44 143 ASN A O 1
ATOM 1122 N N . LYS A 1 144 ? 21.312 5.332 -8.375 1 89.06 144 LYS A N 1
ATOM 1123 C CA . LYS A 1 144 ? 20.484 4.129 -8.234 1 89.06 144 LYS A CA 1
ATOM 1124 C C . LYS A 1 144 ? 21.297 2.977 -7.648 1 89.06 144 LYS A C 1
ATOM 1126 O O . LYS A 1 144 ? 22.438 2.738 -8.062 1 89.06 144 LYS A O 1
ATOM 1131 N N . VAL A 1 145 ? 20.703 2.289 -6.668 1 93 145 VAL A N 1
ATOM 1132 C CA . VAL A 1 145 ? 21.328 1.114 -6.074 1 93 145 VAL A CA 1
ATOM 1133 C C . VAL A 1 145 ? 21.422 -0 -7.113 1 93 145 VAL A C 1
ATOM 1135 O O . VAL A 1 145 ? 20.422 -0.368 -7.734 1 93 145 VAL A O 1
ATOM 1138 N N . MET A 1 146 ? 22.641 -0.513 -7.309 1 94.75 146 MET A N 1
ATOM 1139 C CA . MET A 1 146 ? 22.891 -1.614 -8.234 1 94.75 146 MET A CA 1
ATOM 1140 C C . MET A 1 146 ? 23.031 -2.936 -7.484 1 94.75 146 MET A C 1
ATOM 1142 O O . MET A 1 146 ? 23.297 -2.943 -6.281 1 94.75 146 MET A O 1
ATOM 1146 N N . LYS A 1 147 ? 22.938 -3.994 -8.156 1 95.19 147 LYS A N 1
ATOM 1147 C CA . LYS A 1 147 ? 23.078 -5.328 -7.578 1 95.19 147 LYS A CA 1
ATOM 1148 C C . LYS A 1 147 ? 24.516 -5.809 -7.652 1 95.19 147 LYS A C 1
ATOM 1150 O O . LYS A 1 147 ? 25.172 -5.648 -8.68 1 95.19 147 LYS A O 1
ATOM 1155 N N . PRO A 1 148 ? 25.062 -6.379 -6.613 1 95.5 148 PRO A N 1
ATOM 1156 C CA . PRO A 1 148 ? 26.406 -6.957 -6.672 1 95.5 148 PRO 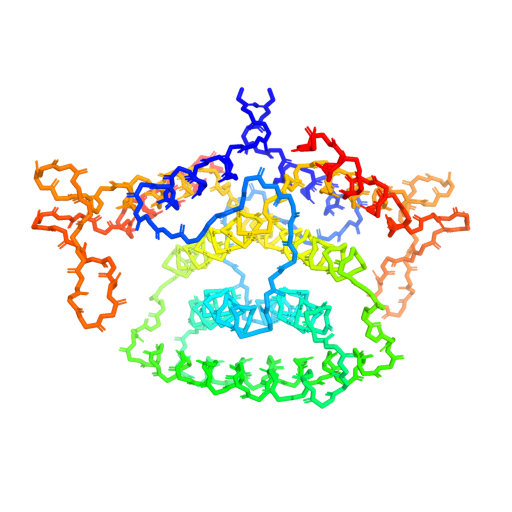A CA 1
ATOM 1157 C C . PRO A 1 148 ? 26.438 -8.273 -7.441 1 95.5 148 PRO A C 1
ATOM 1159 O O . PRO A 1 148 ? 25.391 -8.875 -7.695 1 95.5 148 PRO A O 1
ATOM 1162 N N . GLU A 1 149 ? 27.641 -8.656 -7.805 1 93.44 149 GLU A N 1
ATOM 1163 C CA . GLU A 1 149 ? 27.812 -9.969 -8.414 1 93.44 149 GLU A CA 1
ATOM 1164 C C . GLU A 1 149 ? 27.297 -11.078 -7.496 1 93.44 149 GLU A C 1
ATOM 1166 O O . GLU A 1 149 ? 27.562 -11.055 -6.289 1 93.44 149 GLU A O 1
ATOM 1171 N N . GLY A 1 150 ? 26.516 -11.938 -8.055 1 94.69 150 GLY A N 1
ATOM 1172 C CA . GLY A 1 150 ? 26.047 -13.086 -7.293 1 94.69 150 GLY A CA 1
ATOM 1173 C C . GLY A 1 150 ? 24.75 -12.82 -6.555 1 94.69 150 GLY A C 1
ATOM 1174 O O . GLY A 1 150 ? 24.219 -13.719 -5.898 1 94.69 150 GLY A O 1
ATOM 1175 N N . TRP A 1 151 ? 24.266 -11.578 -6.578 1 96.88 151 TRP A N 1
ATOM 1176 C CA . TRP A 1 151 ? 23 -11.273 -5.941 1 96.88 151 TRP A CA 1
ATOM 1177 C C . TRP A 1 151 ? 21.891 -12.203 -6.457 1 96.88 151 TRP A C 1
ATOM 1179 O O . TRP A 1 151 ? 21.812 -12.477 -7.656 1 96.88 151 TRP A O 1
ATOM 1189 N N . LEU A 1 152 ? 21.047 -12.789 -5.551 1 96.75 152 LEU A N 1
ATOM 1190 C CA . LEU A 1 152 ? 19.953 -13.672 -5.91 1 96.75 152 LEU A CA 1
ATOM 1191 C C . LEU A 1 152 ? 18.609 -12.945 -5.777 1 96.75 152 LEU A C 1
ATOM 1193 O O . LEU A 1 152 ? 18.344 -12.32 -4.75 1 96.75 152 LEU A O 1
ATOM 1197 N N . PRO A 1 153 ? 17.828 -12.984 -6.859 1 97.31 153 PRO A N 1
ATOM 1198 C CA . PRO A 1 153 ? 16.5 -12.375 -6.762 1 97.31 153 PRO A CA 1
ATOM 1199 C C . PRO A 1 153 ? 15.578 -13.125 -5.812 1 97.31 153 PRO A C 1
ATOM 1201 O O . PRO A 1 153 ? 15.75 -14.328 -5.598 1 97.31 153 PRO A O 1
ATOM 1204 N N . PRO A 1 154 ? 14.586 -12.469 -5.281 1 98.38 154 PRO A N 1
ATOM 1205 C CA . PRO A 1 154 ? 13.75 -13.078 -4.242 1 98.38 154 PRO A CA 1
ATOM 1206 C C . PRO A 1 154 ? 12.695 -14.023 -4.812 1 98.38 154 PRO A C 1
ATOM 1208 O O . PRO A 1 154 ? 12.109 -14.82 -4.074 1 98.38 154 PRO A O 1
ATOM 1211 N N . GLU A 1 155 ? 12.484 -14 -6.109 1 97.44 155 GLU A N 1
ATOM 1212 C CA . GLU A 1 155 ? 11.312 -14.625 -6.711 1 97.44 155 GLU A CA 1
ATOM 1213 C C . GLU A 1 155 ? 11.297 -16.125 -6.453 1 97.44 155 GLU A C 1
ATOM 1215 O O . GLU A 1 155 ? 10.266 -16.688 -6.086 1 97.44 155 GLU A O 1
ATOM 1220 N N . PRO A 1 156 ? 12.469 -16.891 -6.57 1 98.31 156 PRO A N 1
ATOM 1221 C CA . PRO A 1 156 ? 12.445 -18.328 -6.293 1 98.31 156 PRO A CA 1
ATOM 1222 C C . PRO A 1 156 ? 12.078 -18.641 -4.84 1 98.31 156 PRO A C 1
ATOM 1224 O O . PRO A 1 156 ? 11.336 -19.594 -4.574 1 98.31 156 PRO A O 1
ATOM 1227 N N . GLU A 1 157 ? 12.578 -17.828 -3.918 1 98.75 157 GLU A N 1
ATOM 1228 C CA . GLU A 1 157 ? 12.258 -18.047 -2.51 1 98.75 157 GLU A CA 1
ATOM 1229 C C . GLU A 1 157 ? 10.805 -17.672 -2.215 1 98.75 157 GLU A C 1
ATOM 1231 O O . GLU A 1 157 ? 10.164 -18.297 -1.365 1 98.75 157 GLU A O 1
ATOM 1236 N N . LEU A 1 158 ? 10.266 -16.641 -2.893 1 98.81 158 LEU A N 1
ATOM 1237 C CA . LEU A 1 158 ? 8.859 -16.281 -2.74 1 98.81 158 LEU A CA 1
ATOM 1238 C C . LEU A 1 158 ? 7.945 -17.406 -3.189 1 98.81 158 LEU A C 1
ATOM 1240 O O . LEU A 1 158 ? 6.969 -17.734 -2.512 1 98.81 158 LEU A O 1
ATOM 1244 N N . GLU A 1 159 ? 8.297 -18.016 -4.328 1 98.75 159 GLU A N 1
ATOM 1245 C CA . GLU A 1 159 ? 7.508 -19.141 -4.812 1 98.75 159 GLU A CA 1
ATOM 1246 C C . GLU A 1 159 ? 7.531 -20.297 -3.818 1 98.75 159 GLU A C 1
ATOM 1248 O O . GLU A 1 159 ? 6.496 -20.906 -3.533 1 98.75 159 GLU A O 1
ATOM 1253 N N . ALA A 1 160 ? 8.734 -20.594 -3.301 1 98.88 160 ALA A N 1
ATOM 1254 C CA . ALA A 1 160 ? 8.867 -21.672 -2.322 1 98.88 160 ALA A CA 1
ATOM 1255 C C . ALA A 1 160 ? 8.023 -21.391 -1.083 1 98.88 160 ALA A C 1
ATOM 1257 O O . ALA A 1 160 ? 7.387 -22.297 -0.539 1 98.88 160 ALA A O 1
ATOM 1258 N N . GLU A 1 161 ? 8.031 -20.141 -0.619 1 98.81 161 GLU A N 1
ATOM 1259 C CA . GLU A 1 161 ? 7.281 -19.781 0.574 1 98.81 161 GLU A CA 1
ATOM 1260 C C . GLU A 1 161 ? 5.777 -19.875 0.33 1 98.81 161 GLU A C 1
ATOM 1262 O O . GLU A 1 161 ? 5.031 -20.328 1.199 1 98.81 161 GLU A O 1
ATOM 1267 N N . VAL A 1 162 ? 5.285 -19.438 -0.884 1 98.69 162 VAL A N 1
ATOM 1268 C CA . VAL A 1 162 ? 3.869 -19.547 -1.223 1 98.69 162 VAL A CA 1
ATOM 1269 C C . VAL A 1 162 ? 3.445 -21 -1.261 1 98.69 162 VAL A C 1
ATOM 1271 O O . VAL A 1 162 ? 2.389 -21.375 -0.735 1 98.69 162 VAL A O 1
ATOM 1274 N N . ARG A 1 163 ? 4.281 -21.875 -1.84 1 98.31 163 ARG A N 1
ATOM 1275 C CA . ARG A 1 163 ? 3.992 -23.297 -1.888 1 98.31 163 ARG A CA 1
ATOM 1276 C C . ARG A 1 163 ? 3.951 -23.891 -0.485 1 98.31 163 ARG A C 1
ATOM 1278 O O . ARG A 1 163 ? 3.121 -24.766 -0.198 1 98.31 163 ARG A O 1
ATOM 1285 N N . ARG A 1 164 ? 4.879 -23.484 0.361 1 98.5 164 ARG A N 1
ATOM 1286 C CA . ARG A 1 164 ? 4.879 -23.953 1.74 1 98.5 164 ARG A CA 1
ATOM 1287 C C . ARG A 1 164 ? 3.572 -23.609 2.441 1 98.5 164 ARG A C 1
ATOM 1289 O O . ARG A 1 164 ? 3 -24.438 3.15 1 98.5 164 ARG A O 1
ATOM 1296 N N . GLN A 1 165 ? 3.08 -22.359 2.24 1 98.19 165 GLN A N 1
ATOM 1297 C CA . GLN A 1 165 ? 1.835 -21.938 2.873 1 98.19 165 GLN A CA 1
ATOM 1298 C C . GLN A 1 165 ? 0.644 -22.703 2.311 1 98.19 165 GLN A C 1
ATOM 1300 O O . GLN A 1 165 ? -0.308 -23 3.035 1 98.19 165 GLN A O 1
ATOM 1305 N N . LEU A 1 166 ? 0.693 -23 0.989 1 97.44 166 LEU A N 1
ATOM 1306 C CA . LEU A 1 166 ? -0.346 -23.812 0.351 1 97.44 166 LEU A CA 1
ATOM 1307 C C . LEU A 1 166 ? -0.421 -25.188 0.977 1 97.44 166 LEU A C 1
ATOM 1309 O O . LEU A 1 166 ? -1.513 -25.703 1.25 1 97.44 166 LEU A O 1
ATOM 1313 N N . GLU A 1 167 ? 0.718 -25.766 1.283 1 96.31 167 GLU A N 1
ATOM 1314 C CA . GLU A 1 167 ? 0.796 -27.125 1.812 1 96.31 167 GLU A CA 1
ATOM 1315 C C . GLU A 1 167 ? 0.398 -27.156 3.283 1 96.31 167 GLU A C 1
ATOM 1317 O O . GLU A 1 167 ? -0.153 -28.156 3.754 1 96.31 167 GLU A O 1
ATOM 1322 N N . ALA A 1 168 ? 0.675 -26.062 3.98 1 95.25 168 ALA A N 1
ATOM 1323 C CA . ALA A 1 168 ? 0.393 -26.016 5.414 1 95.25 168 ALA A CA 1
ATOM 1324 C C . ALA A 1 168 ? -1.11 -25.984 5.676 1 95.25 168 ALA A C 1
ATOM 1326 O O . ALA A 1 168 ? -1.558 -26.312 6.781 1 95.25 168 ALA A O 1
ATOM 1327 N N . LYS A 1 169 ? -1.917 -25.625 4.723 1 88.69 169 LYS A N 1
ATOM 1328 C CA . LYS A 1 169 ? -3.361 -25.516 4.902 1 88.69 169 LYS A CA 1
ATOM 1329 C C . LYS A 1 169 ? -4.09 -26.672 4.246 1 88.69 169 LYS A C 1
ATOM 1331 O O . LYS A 1 169 ? -5.32 -26.75 4.289 1 88.69 169 LYS A O 1
ATOM 1336 N N . GLN A 1 170 ? -3.305 -27.562 3.598 1 75 170 GLN A N 1
ATOM 1337 C CA . GLN A 1 170 ? -3.871 -28.812 3.123 1 75 170 GLN A CA 1
ATOM 1338 C C . GLN A 1 170 ? -3.932 -29.844 4.242 1 75 170 GLN A C 1
ATOM 1340 O O . GLN A 1 170 ? -3.111 -29.828 5.16 1 75 170 GLN A O 1
ATOM 1345 N N . MET B 1 1 ? 4.82 -8.961 20.969 1 60.41 1 MET B N 1
ATOM 1346 C CA . MET B 1 1 ? 3.9 -8.461 19.953 1 60.41 1 MET B CA 1
ATOM 1347 C C . MET B 1 1 ? 4.211 -9.062 18.594 1 60.41 1 MET B C 1
ATOM 1349 O O . MET B 1 1 ? 5.379 -9.25 18.234 1 60.41 1 MET B O 1
ATOM 1353 N N . SER B 1 2 ? 3.107 -9.508 17.969 1 80.12 2 SER B N 1
ATOM 1354 C CA . SER B 1 2 ? 3.227 -10.383 16.797 1 80.12 2 SER B CA 1
ATOM 1355 C C . SER B 1 2 ? 3.666 -9.602 15.57 1 80.12 2 SER B C 1
ATOM 1357 O O . SER B 1 2 ? 3.203 -8.477 15.344 1 80.12 2 SER B O 1
ATOM 1359 N N . LYS B 1 3 ? 4.645 -10.133 14.828 1 85.81 3 LYS B N 1
ATOM 1360 C CA . LYS B 1 3 ? 5.043 -9.609 13.523 1 85.81 3 LYS B CA 1
ATOM 1361 C C . LYS B 1 3 ? 3.848 -9.523 12.578 1 85.81 3 LYS B C 1
ATOM 1363 O O . LYS B 1 3 ? 3.904 -8.828 11.562 1 85.81 3 LYS B O 1
ATOM 1368 N N . ARG B 1 4 ? 2.793 -10.188 13.023 1 88.44 4 ARG B N 1
ATOM 1369 C CA . ARG B 1 4 ? 1.615 -10.297 12.172 1 88.44 4 ARG B CA 1
ATOM 1370 C C . ARG B 1 4 ? 0.55 -9.281 12.57 1 88.44 4 ARG B C 1
ATOM 1372 O O . ARG B 1 4 ? -0.612 -9.406 12.18 1 88.44 4 ARG B O 1
ATOM 1379 N N . TYR B 1 5 ? 0.934 -8.273 13.289 1 92.44 5 TYR B N 1
ATOM 1380 C CA . TYR B 1 5 ? -0.006 -7.359 13.938 1 92.44 5 TYR B CA 1
ATOM 1381 C C . TYR B 1 5 ? -0.978 -6.77 12.922 1 92.44 5 TYR B C 1
ATOM 1383 O O . TYR B 1 5 ? -2.189 -6.977 13.023 1 92.44 5 TYR B O 1
ATOM 1391 N N . PHE B 1 6 ? -0.492 -6.137 11.883 1 97.69 6 PHE B N 1
ATOM 1392 C CA . PHE B 1 6 ? -1.338 -5.457 10.906 1 97.69 6 PHE B CA 1
ATOM 1393 C C . PHE B 1 6 ? -2.254 -6.449 10.203 1 97.69 6 PHE B C 1
ATOM 1395 O O . PHE B 1 6 ? -3.457 -6.215 10.078 1 97.69 6 PHE B O 1
ATOM 1402 N N . TYR B 1 7 ? -1.686 -7.555 9.797 1 98.31 7 TYR B N 1
ATOM 1403 C CA . TYR B 1 7 ? -2.414 -8.594 9.078 1 98.31 7 TYR B CA 1
ATOM 1404 C C . TYR B 1 7 ? -3.537 -9.164 9.93 1 98.31 7 TYR B C 1
ATOM 1406 O O . TYR B 1 7 ? -4.672 -9.305 9.469 1 98.31 7 TYR B O 1
ATOM 1414 N N . GLU B 1 8 ? -3.256 -9.477 11.18 1 97.88 8 GLU B N 1
ATOM 1415 C CA . GLU B 1 8 ? -4.234 -10.086 12.078 1 97.88 8 GLU B CA 1
ATOM 1416 C C . GLU B 1 8 ? -5.375 -9.117 12.383 1 97.88 8 GLU B C 1
ATOM 1418 O O . GLU B 1 8 ? -6.527 -9.531 12.523 1 97.88 8 GLU B O 1
ATOM 1423 N N . GLU B 1 9 ? -5.051 -7.844 12.516 1 98.19 9 GLU B N 1
ATOM 1424 C CA . GLU B 1 9 ? -6.082 -6.844 12.773 1 98.19 9 GLU B CA 1
ATOM 1425 C C . GLU B 1 9 ? -7.039 -6.719 11.594 1 98.19 9 GLU B C 1
ATOM 1427 O O . GLU B 1 9 ? -8.258 -6.66 11.773 1 98.19 9 GLU B O 1
ATOM 1432 N N . VAL B 1 10 ? -6.488 -6.707 10.367 1 98.69 10 VAL B N 1
ATOM 1433 C CA . VAL B 1 10 ? -7.336 -6.559 9.188 1 98.69 10 VAL B CA 1
ATOM 1434 C C . VAL B 1 10 ? -8.133 -7.844 8.961 1 98.69 10 VAL B C 1
ATOM 1436 O O . VAL B 1 10 ? -9.289 -7.793 8.539 1 98.69 10 VAL B O 1
ATOM 1439 N N . ARG B 1 11 ? -7.492 -8.984 9.258 1 98.44 11 ARG B N 1
ATOM 1440 C CA . ARG B 1 11 ? -8.227 -10.25 9.18 1 98.44 11 ARG B CA 1
ATOM 1441 C C . ARG B 1 11 ? -9.43 -10.242 10.117 1 98.44 11 ARG B C 1
ATOM 1443 O O . ARG B 1 11 ? -10.516 -10.672 9.742 1 98.44 11 ARG B O 1
ATOM 1450 N N . GLN B 1 12 ? -9.203 -9.781 11.328 1 98.06 12 GLN B N 1
ATOM 1451 C CA . GLN B 1 12 ? -10.305 -9.664 12.273 1 98.06 12 GLN B CA 1
ATOM 1452 C C . GLN B 1 12 ? -11.422 -8.781 11.719 1 98.06 12 GLN B C 1
ATOM 1454 O O . GLN B 1 12 ? -12.602 -9.094 11.875 1 98.06 12 GLN B O 1
ATOM 1459 N N . PHE B 1 13 ? -11.109 -7.664 11.094 1 98.25 13 PHE B N 1
ATOM 1460 C CA . PHE B 1 13 ? -12.094 -6.766 10.5 1 98.25 13 PHE B CA 1
ATOM 1461 C C . PHE B 1 13 ? -12.883 -7.48 9.406 1 98.25 13 PHE B C 1
ATOM 1463 O O . PHE B 1 13 ? -14.109 -7.387 9.359 1 98.25 13 PHE B O 1
ATOM 1470 N N . HIS B 1 14 ? -12.148 -8.172 8.477 1 97.94 14 HIS B N 1
ATOM 1471 C CA . HIS B 1 14 ? -12.812 -8.906 7.406 1 97.94 14 HIS B CA 1
ATOM 1472 C C . HIS B 1 14 ? -13.789 -9.93 7.961 1 97.94 14 HIS B C 1
ATOM 1474 O O . HIS B 1 14 ? -14.93 -10.023 7.5 1 97.94 14 HIS B O 1
ATOM 1480 N N . GLU B 1 15 ? -13.328 -10.68 8.961 1 97 15 GLU B N 1
ATOM 1481 C CA . GLU B 1 15 ? -14.164 -11.703 9.578 1 97 15 GLU B CA 1
ATOM 1482 C C . GLU B 1 15 ? -15.398 -11.094 10.227 1 97 15 GLU B C 1
ATOM 1484 O O . GLU B 1 15 ? -16.516 -11.594 10.055 1 97 15 GLU B O 1
ATOM 1489 N N . THR B 1 16 ? -15.227 -10.039 10.891 1 96.94 16 THR B N 1
ATOM 1490 C CA . THR B 1 16 ? -16.281 -9.398 11.664 1 96.94 16 THR B CA 1
ATOM 1491 C C . THR B 1 16 ? -17.344 -8.797 10.742 1 96.94 16 THR B C 1
ATOM 1493 O O . THR B 1 16 ? -18.547 -8.883 11.023 1 96.94 16 THR B O 1
ATOM 1496 N N . PHE B 1 17 ? -16.922 -8.227 9.633 1 96.81 17 PHE B N 1
ATOM 1497 C CA . PHE B 1 17 ? -17.844 -7.449 8.812 1 96.81 17 PHE B CA 1
ATOM 1498 C C . PHE B 1 17 ? -18.188 -8.195 7.531 1 96.81 17 PHE B C 1
ATOM 1500 O O . PHE B 1 17 ? -18.812 -7.625 6.629 1 96.81 17 PHE B O 1
ATOM 1507 N N . GLY B 1 18 ? -17.719 -9.43 7.418 1 94.44 18 GLY B N 1
ATOM 1508 C CA . GLY B 1 18 ? -18.141 -10.297 6.328 1 94.44 18 GLY B CA 1
ATOM 1509 C C . GLY B 1 18 ? -17.484 -9.945 5.004 1 94.44 18 GLY B C 1
ATOM 1510 O O . GLY B 1 18 ? -18.078 -10.141 3.943 1 94.44 18 GLY B O 1
ATOM 1511 N N . HIS B 1 19 ? -16.312 -9.328 5.09 1 95.75 19 HIS B N 1
ATOM 1512 C CA . HIS B 1 19 ? -15.523 -9.117 3.885 1 95.75 19 HIS B CA 1
ATOM 1513 C C . HIS B 1 19 ? -14.836 -10.398 3.447 1 95.75 19 HIS B C 1
ATOM 1515 O O . HIS B 1 19 ? -14.594 -11.289 4.27 1 95.75 19 HIS B O 1
ATOM 1521 N N . PRO B 1 20 ? -14.508 -10.5 2.178 1 96.69 20 PRO B N 1
ATOM 1522 C CA . PRO B 1 20 ? -13.852 -11.719 1.695 1 96.69 20 PRO B CA 1
ATOM 1523 C C . PRO B 1 20 ? -12.547 -12.016 2.43 1 96.69 20 PRO B C 1
ATOM 1525 O O . PRO B 1 20 ? -11.789 -11.094 2.744 1 96.69 20 PRO B O 1
ATOM 1528 N N . GLU B 1 21 ? -12.359 -13.273 2.752 1 97.38 21 GLU B N 1
ATOM 1529 C CA . GLU B 1 21 ? -11.117 -13.836 3.287 1 97.38 21 GLU B CA 1
ATOM 1530 C C . GLU B 1 21 ? -10.891 -15.258 2.787 1 97.38 21 GLU B C 1
ATOM 1532 O O . GLU B 1 21 ? -11.82 -15.898 2.295 1 97.38 21 GLU B O 1
ATOM 1537 N N . ALA B 1 22 ? -9.617 -15.695 2.77 1 96.88 22 ALA B N 1
ATOM 1538 C CA . ALA B 1 22 ? -9.297 -17.062 2.385 1 96.88 22 ALA B CA 1
ATOM 1539 C C . ALA B 1 22 ? -8.648 -17.828 3.539 1 96.88 22 ALA B C 1
ATOM 1541 O O . ALA B 1 22 ? -7.762 -17.297 4.215 1 96.88 22 ALA B O 1
ATOM 1542 N N . SER B 1 23 ? -9.102 -19.031 3.779 1 94.44 23 SER B N 1
ATOM 1543 C CA . SER B 1 23 ? -8.547 -19.875 4.836 1 94.44 23 SER B CA 1
ATOM 1544 C C . SER B 1 23 ? -7.262 -20.562 4.379 1 94.44 23 SER B C 1
ATOM 1546 O O . SER B 1 23 ? -6.469 -21.016 5.203 1 94.44 23 SER B O 1
ATOM 1548 N N . ALA B 1 24 ? -7.176 -20.625 3.035 1 96.5 24 ALA B N 1
ATOM 1549 C CA . ALA B 1 24 ? -5.957 -21.141 2.412 1 96.5 24 ALA B CA 1
ATOM 1550 C C . ALA B 1 24 ? -5.539 -20.266 1.229 1 96.5 24 ALA B C 1
ATOM 1552 O O . ALA B 1 24 ? -6.387 -19.672 0.564 1 96.5 24 ALA B O 1
ATOM 1553 N N . PRO B 1 25 ? -4.289 -20.297 0.955 1 98.5 25 PRO B N 1
ATOM 1554 C CA . PRO B 1 25 ? -3.832 -19.438 -0.14 1 98.5 25 PRO B CA 1
ATOM 1555 C C . PRO B 1 25 ? -4.547 -19.719 -1.457 1 98.5 25 PRO B C 1
ATOM 1557 O O . PRO B 1 25 ? -4.68 -20.891 -1.849 1 98.5 25 PRO B O 1
ATOM 1560 N N . GLN B 1 26 ? -5.016 -18.734 -2.107 1 98.56 26 GLN B N 1
ATOM 1561 C CA . GLN B 1 26 ? -5.652 -18.797 -3.42 1 98.56 26 GLN B CA 1
ATOM 1562 C C . GLN B 1 26 ? -5.582 -17.453 -4.141 1 98.56 26 GLN B C 1
ATOM 1564 O O . GLN B 1 26 ? -5.676 -16.406 -3.51 1 98.56 26 GLN B O 1
ATOM 1569 N N . PRO B 1 27 ? -5.406 -17.484 -5.43 1 98.62 27 PRO B N 1
ATOM 1570 C CA . PRO B 1 27 ? -5.305 -16.203 -6.152 1 98.62 27 PRO B CA 1
ATOM 1571 C C . PRO B 1 27 ? -6.637 -15.469 -6.234 1 98.62 27 PRO B C 1
ATOM 1573 O O . PRO B 1 27 ? -7.699 -16.094 -6.199 1 98.62 27 PRO B O 1
ATOM 1576 N N . LEU B 1 28 ? -6.609 -14.18 -6.336 1 98.62 28 LEU B N 1
ATOM 1577 C CA . LEU B 1 28 ? -7.785 -13.359 -6.613 1 98.62 28 LEU B CA 1
ATOM 1578 C C . LEU B 1 28 ? -8.125 -13.383 -8.102 1 98.62 28 LEU B C 1
ATOM 1580 O O . LEU B 1 28 ? -7.23 -13.375 -8.945 1 98.62 28 LEU B O 1
ATOM 1584 N N . GLY B 1 29 ? -9.445 -13.43 -8.336 1 98.25 29 GLY B N 1
ATOM 1585 C CA . GLY B 1 29 ? -9.859 -13.156 -9.703 1 98.25 29 GLY B CA 1
ATOM 1586 C C . GLY B 1 29 ? -9.594 -11.719 -10.133 1 98.25 29 GLY B C 1
ATOM 1587 O O . GLY B 1 29 ? -9.43 -10.836 -9.289 1 98.25 29 GLY B O 1
ATOM 1588 N N . LEU B 1 30 ? -9.555 -11.508 -11.391 1 98.56 30 LEU B N 1
ATOM 1589 C CA . LEU B 1 30 ? -9.141 -10.227 -11.953 1 98.56 30 LEU B CA 1
ATOM 1590 C C . LEU B 1 30 ? -10.094 -9.117 -11.539 1 98.56 30 LEU B C 1
ATOM 1592 O O . LEU B 1 30 ? -9.664 -8.016 -11.195 1 98.56 30 LEU B O 1
ATOM 1596 N N . ASP B 1 31 ? -11.422 -9.383 -11.547 1 98.44 31 ASP B N 1
ATOM 1597 C CA . ASP B 1 31 ? -12.398 -8.367 -11.188 1 98.44 31 ASP B CA 1
ATOM 1598 C C . ASP B 1 31 ? -12.18 -7.871 -9.758 1 98.44 31 ASP B C 1
ATOM 1600 O O . ASP B 1 31 ? -12.219 -6.668 -9.5 1 98.44 31 ASP B O 1
ATOM 1604 N N . ARG B 1 32 ? -11.961 -8.797 -8.844 1 98.56 32 ARG B N 1
ATOM 1605 C CA . ARG B 1 32 ? -11.719 -8.438 -7.449 1 98.56 32 ARG B CA 1
ATOM 1606 C C . ARG B 1 32 ? -10.391 -7.707 -7.293 1 98.56 32 ARG B C 1
ATOM 1608 O O . ARG B 1 32 ? -10.289 -6.758 -6.512 1 98.56 32 ARG B O 1
ATOM 1615 N N . ALA B 1 33 ? -9.398 -8.156 -8.047 1 98.88 33 ALA B N 1
ATOM 1616 C CA . ALA B 1 33 ? -8.086 -7.508 -8.016 1 98.88 33 ALA B CA 1
ATOM 1617 C C . ALA B 1 33 ? -8.188 -6.047 -8.453 1 98.88 33 ALA B C 1
ATOM 1619 O O . ALA B 1 33 ? -7.547 -5.172 -7.863 1 98.88 33 ALA B O 1
ATOM 1620 N N . VAL B 1 34 ? -9 -5.777 -9.438 1 98.88 34 VAL B N 1
ATOM 1621 C CA . VAL B 1 34 ? -9.164 -4.41 -9.93 1 98.88 34 VAL B CA 1
ATOM 1622 C C . VAL B 1 34 ? -9.812 -3.551 -8.844 1 98.88 34 VAL B C 1
ATOM 1624 O O . VAL B 1 34 ? -9.367 -2.43 -8.586 1 98.88 34 VAL B O 1
ATOM 1627 N N . LYS B 1 35 ? -10.867 -4.055 -8.203 1 98.5 35 LYS B N 1
ATOM 1628 C CA . LYS B 1 35 ? -11.531 -3.301 -7.148 1 98.5 35 LYS B CA 1
ATOM 1629 C C . LYS B 1 35 ? -10.57 -2.963 -6.016 1 98.5 35 LYS B C 1
ATOM 1631 O O . LYS B 1 35 ? -10.523 -1.823 -5.551 1 98.5 35 LYS B O 1
ATOM 1636 N N . ARG B 1 36 ? -9.828 -3.965 -5.613 1 98.81 36 ARG B N 1
ATOM 1637 C CA . ARG B 1 36 ? -8.898 -3.75 -4.508 1 98.81 36 ARG B CA 1
ATOM 1638 C C . ARG B 1 36 ? -7.793 -2.779 -4.906 1 98.81 36 ARG B C 1
ATOM 1640 O O . ARG B 1 36 ? -7.34 -1.978 -4.086 1 98.81 36 ARG B O 1
ATOM 1647 N N . SER B 1 37 ? -7.309 -2.852 -6.223 1 98.94 37 SER B N 1
ATOM 1648 C CA . SER B 1 37 ? -6.316 -1.903 -6.723 1 98.94 37 SER B CA 1
ATOM 1649 C C . SER B 1 37 ? -6.855 -0.477 -6.691 1 98.94 37 SER B C 1
ATOM 1651 O O . SER B 1 37 ? -6.129 0.458 -6.34 1 98.94 37 SER B O 1
ATOM 1653 N N . VAL B 1 38 ? -8.141 -0.319 -7.016 1 98.88 38 VAL B N 1
ATOM 1654 C CA . VAL B 1 38 ? -8.758 1.004 -7.004 1 98.88 38 VAL B CA 1
ATOM 1655 C C . VAL B 1 38 ? -8.789 1.548 -5.578 1 98.88 38 VAL B C 1
ATOM 1657 O O . VAL B 1 38 ? -8.383 2.686 -5.332 1 98.88 38 VAL B O 1
ATOM 1660 N N . TRP B 1 39 ? -9.234 0.708 -4.625 1 98.69 39 TRP B N 1
ATOM 1661 C CA . TRP B 1 39 ? -9.328 1.15 -3.236 1 98.69 39 TRP B CA 1
ATOM 1662 C C . TRP B 1 39 ? -7.953 1.492 -2.678 1 98.69 39 TRP B C 1
ATOM 1664 O O . TRP B 1 39 ? -7.793 2.486 -1.965 1 98.69 39 TRP B O 1
ATOM 1674 N N . THR B 1 40 ? -6.934 0.707 -3.006 1 98.94 40 THR B N 1
ATOM 1675 C CA . THR B 1 40 ? -5.574 0.981 -2.555 1 98.94 40 THR B CA 1
ATOM 1676 C C . THR B 1 40 ? -5.059 2.289 -3.148 1 98.94 40 THR B C 1
ATOM 1678 O O . THR B 1 40 ? -4.496 3.123 -2.436 1 98.94 40 THR B O 1
ATOM 1681 N N . ALA B 1 41 ? -5.285 2.51 -4.457 1 98.94 41 ALA B N 1
ATOM 1682 C CA . ALA B 1 41 ? -4.77 3.691 -5.141 1 98.94 41 ALA B CA 1
ATOM 1683 C C . ALA B 1 41 ? -5.516 4.949 -4.703 1 98.94 41 ALA B C 1
ATOM 1685 O O . ALA B 1 41 ? -4.941 6.043 -4.684 1 98.94 41 ALA B O 1
ATOM 1686 N N . GLU B 1 42 ? -6.82 4.812 -4.344 1 98.94 42 GLU B N 1
ATOM 1687 C CA . GLU B 1 42 ? -7.566 5.945 -3.805 1 98.94 42 GLU B CA 1
ATOM 1688 C C . GLU B 1 42 ? -6.844 6.562 -2.613 1 98.94 42 GLU B C 1
ATOM 1690 O O . GLU B 1 42 ? -6.777 7.789 -2.486 1 98.94 42 GLU B O 1
ATOM 1695 N N . GLU B 1 43 ? -6.297 5.625 -1.785 1 98.88 43 GLU B N 1
ATOM 1696 C CA . GLU B 1 43 ? -5.609 6.109 -0.591 1 98.88 43 GLU B CA 1
ATOM 1697 C C . GLU B 1 43 ? -4.141 6.406 -0.881 1 98.88 43 GLU B C 1
ATOM 1699 O O . GLU B 1 43 ? -3.68 7.531 -0.689 1 98.88 43 GLU B O 1
ATOM 1704 N N . ALA B 1 44 ? -3.414 5.504 -1.473 1 98.94 44 ALA B N 1
ATOM 1705 C CA . ALA B 1 44 ? -1.96 5.543 -1.606 1 98.94 44 ALA B CA 1
ATOM 1706 C C . ALA B 1 44 ? -1.533 6.59 -2.633 1 98.94 44 ALA B C 1
ATOM 1708 O O . ALA B 1 44 ? -0.367 6.988 -2.676 1 98.94 44 ALA B O 1
ATOM 1709 N N . VAL B 1 45 ? -2.477 6.957 -3.514 1 98.94 45 VAL B N 1
ATOM 1710 C CA . VAL B 1 45 ? -2.105 7.871 -4.586 1 98.94 45 VAL B CA 1
ATOM 1711 C C . VAL B 1 45 ? -2.973 9.125 -4.516 1 98.94 45 VAL B C 1
ATOM 1713 O O . VAL B 1 45 ? -2.479 10.211 -4.203 1 98.94 45 VAL B O 1
ATOM 1716 N N . VAL B 1 46 ? -4.297 8.977 -4.648 1 98.94 46 VAL B N 1
ATOM 1717 C CA . VAL B 1 46 ? -5.16 10.141 -4.82 1 98.94 46 VAL B CA 1
ATOM 1718 C C . VAL B 1 46 ? -5.176 10.969 -3.533 1 98.94 46 VAL B C 1
ATOM 1720 O O . VAL B 1 46 ? -4.812 12.148 -3.541 1 98.94 46 VAL B O 1
ATOM 1723 N N . GLU B 1 47 ? -5.57 10.344 -2.406 1 98.88 47 GLU B N 1
ATOM 1724 C CA . GLU B 1 47 ? -5.637 11.078 -1.145 1 98.88 47 GLU B CA 1
ATOM 1725 C C . GLU B 1 47 ? -4.25 11.539 -0.702 1 98.88 47 GLU B C 1
ATOM 1727 O O . GLU B 1 47 ? -4.094 12.648 -0.192 1 98.88 47 GLU B O 1
ATOM 1732 N N . PHE B 1 48 ? -3.266 10.688 -0.859 1 98.94 48 PHE B N 1
ATOM 1733 C CA . PHE B 1 48 ? -1.895 11.016 -0.484 1 98.94 48 PHE B CA 1
ATOM 1734 C C . PHE B 1 48 ? -1.412 12.258 -1.226 1 98.94 48 PHE B C 1
ATOM 1736 O O . PHE B 1 48 ? -0.855 13.172 -0.617 1 98.94 48 PHE B O 1
ATOM 1743 N N . LEU B 1 49 ? -1.65 12.297 -2.564 1 98.94 49 LEU B N 1
ATOM 1744 C CA . LEU B 1 49 ? -1.23 13.445 -3.361 1 98.94 49 LEU B CA 1
ATOM 1745 C C . LEU B 1 49 ? -2.078 14.672 -3.039 1 98.94 49 LEU B C 1
ATOM 1747 O O . LEU B 1 49 ? -1.565 15.789 -3 1 98.94 49 LEU B O 1
ATOM 1751 N N . HIS B 1 50 ? -3.404 14.469 -2.828 1 98.94 50 HIS B N 1
ATOM 1752 C CA . HIS B 1 50 ? -4.258 15.594 -2.449 1 98.94 50 HIS B CA 1
ATOM 1753 C C . HIS B 1 50 ? -3.762 16.25 -1.169 1 98.94 50 HIS B C 1
ATOM 1755 O O . HIS B 1 50 ? -3.676 17.484 -1.094 1 98.94 50 HIS B O 1
ATOM 1761 N N . GLN B 1 51 ? -3.365 15.414 -0.196 1 98.81 51 GLN B N 1
ATOM 1762 C CA . GLN B 1 51 ? -2.916 15.93 1.095 1 98.81 51 GLN B CA 1
ATOM 1763 C C . GLN B 1 51 ? -1.498 16.484 1.003 1 98.81 51 GLN B C 1
ATOM 1765 O O . GLN B 1 51 ? -1.025 17.156 1.927 1 98.81 51 GLN B O 1
ATOM 1770 N N . SER B 1 52 ? -0.798 16.219 -0.12 1 98.81 52 SER B N 1
ATOM 1771 C CA . SER B 1 52 ? 0.566 16.703 -0.317 1 98.81 52 SER B CA 1
ATOM 1772 C C . SER B 1 52 ? 0.583 18.016 -1.094 1 98.81 52 SER B C 1
ATOM 1774 O O . SER B 1 52 ? 1.613 18.688 -1.162 1 98.81 52 SER B O 1
ATOM 1776 N N . ALA B 1 53 ? -0.534 18.328 -1.715 1 98.69 53 ALA B N 1
ATOM 1777 C CA . ALA B 1 53 ? -0.62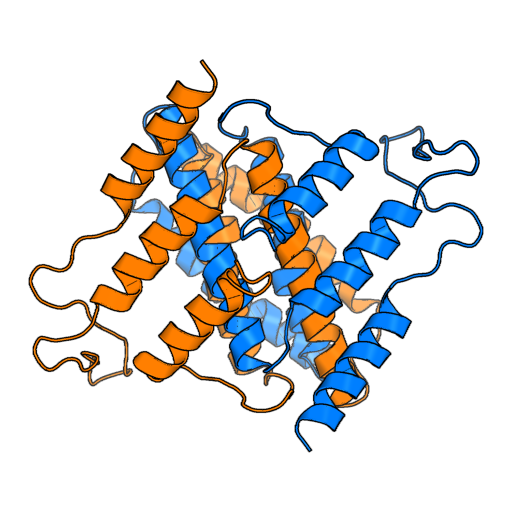5 19.531 -2.553 1 98.69 53 ALA B CA 1
ATOM 1778 C C . ALA B 1 53 ? -1.153 20.719 -1.756 1 98.69 53 ALA B C 1
ATOM 1780 O O . ALA B 1 53 ? -1.9 20.547 -0.79 1 98.69 53 ALA B O 1
ATOM 1781 N N . ARG B 1 54 ? -0.776 21.938 -2.143 1 96.62 54 ARG B N 1
ATOM 1782 C CA . ARG B 1 54 ? -1.187 23.156 -1.428 1 96.62 54 ARG B CA 1
ATOM 1783 C C . ARG B 1 54 ? -2.494 23.703 -1.986 1 96.62 54 ARG B C 1
ATOM 1785 O O . ARG B 1 54 ? -3.156 24.516 -1.344 1 96.62 54 ARG B O 1
ATOM 1792 N N . ASN B 1 55 ? -2.828 23.312 -3.27 1 97.19 55 ASN B N 1
ATOM 1793 C CA . ASN B 1 55 ? -4.047 23.75 -3.943 1 97.19 55 ASN B CA 1
ATOM 1794 C C . ASN B 1 55 ? -4.441 22.797 -5.066 1 97.19 55 ASN B C 1
ATOM 1796 O O . ASN B 1 55 ? -3.725 21.828 -5.348 1 97.19 55 ASN B O 1
ATOM 1800 N N . GLU B 1 56 ? -5.625 23.047 -5.68 1 97.75 56 GLU B N 1
ATOM 1801 C CA . GLU B 1 56 ? -6.203 22.172 -6.699 1 97.75 56 GLU B CA 1
ATOM 1802 C C . GLU B 1 56 ? -5.277 22.047 -7.906 1 97.75 56 GLU B C 1
ATOM 1804 O O . GLU B 1 56 ? -5.129 20.969 -8.469 1 97.75 56 GLU B O 1
ATOM 1809 N N . ASP B 1 57 ? -4.629 23.125 -8.328 1 98.19 57 ASP B N 1
ATOM 1810 C CA . ASP B 1 57 ? -3.754 23.109 -9.492 1 98.19 57 ASP B CA 1
ATOM 1811 C C . ASP B 1 57 ? -2.555 22.188 -9.273 1 98.19 57 ASP B C 1
ATOM 1813 O O . ASP B 1 57 ? -2.191 21.406 -10.156 1 98.19 57 ASP B O 1
ATOM 1817 N N . GLU B 1 58 ? -1.93 22.312 -8.086 1 98.56 58 GLU B N 1
ATOM 1818 C CA . GLU B 1 58 ? -0.81 21.453 -7.746 1 98.56 58 GLU B CA 1
ATOM 1819 C C . GLU B 1 58 ? -1.237 19.984 -7.723 1 98.56 58 GLU B C 1
ATOM 1821 O O . GLU B 1 58 ? -0.51 19.109 -8.203 1 98.56 58 GLU B O 1
ATOM 1826 N N . PHE B 1 59 ? -2.424 19.781 -7.176 1 98.81 59 PHE B N 1
ATOM 1827 C CA . PHE B 1 59 ? -2.939 18.422 -7.09 1 98.81 59 PHE B CA 1
ATOM 1828 C C . PHE B 1 59 ? -3.135 17.828 -8.477 1 98.81 59 PHE B C 1
ATOM 1830 O O . PHE B 1 59 ? -2.668 16.719 -8.758 1 98.81 59 PHE B O 1
ATOM 1837 N N . LEU B 1 60 ? -3.779 18.562 -9.352 1 98.75 60 LEU B N 1
ATOM 1838 C CA . LEU B 1 60 ? -4.074 18.062 -10.688 1 98.75 60 LEU B CA 1
ATOM 1839 C C . LEU B 1 60 ? -2.793 17.859 -11.492 1 98.75 60 LEU B C 1
ATOM 1841 O O . LEU B 1 60 ? -2.684 16.922 -12.273 1 98.75 60 LEU B O 1
ATOM 1845 N N . ALA B 1 61 ? -1.794 18.75 -11.297 1 98.75 61 ALA B N 1
ATOM 1846 C CA . ALA B 1 61 ? -0.498 18.578 -11.945 1 98.75 61 ALA B CA 1
ATOM 1847 C C . ALA B 1 61 ? 0.199 17.312 -11.445 1 98.75 61 ALA B C 1
ATOM 1849 O O . ALA B 1 61 ? 0.828 16.594 -12.227 1 98.75 61 ALA B O 1
ATOM 1850 N N . ALA B 1 62 ? 0.128 17.062 -10.133 1 98.88 62 ALA B N 1
ATOM 1851 C CA . ALA B 1 62 ? 0.708 15.859 -9.547 1 98.88 62 ALA B CA 1
ATOM 1852 C C . ALA B 1 62 ? 0.039 14.602 -10.094 1 98.88 62 ALA B C 1
ATOM 1854 O O . ALA B 1 62 ? 0.713 13.617 -10.398 1 98.88 62 ALA B O 1
ATOM 1855 N N . VAL B 1 63 ? -1.276 14.672 -10.242 1 98.94 63 VAL B N 1
ATOM 1856 C CA . VAL B 1 63 ? -2.029 13.547 -10.789 1 98.94 63 VAL B CA 1
ATOM 1857 C C . VAL B 1 63 ? -1.587 13.281 -12.219 1 98.94 63 VAL B C 1
ATOM 1859 O O . VAL B 1 63 ? -1.417 12.125 -12.617 1 98.94 63 VAL B O 1
ATOM 1862 N N . ALA B 1 64 ? -1.404 14.32 -12.984 1 98.88 64 ALA B N 1
ATOM 1863 C CA . ALA B 1 64 ? -0.957 14.172 -14.359 1 98.88 64 ALA B CA 1
ATOM 1864 C C . ALA B 1 64 ? 0.423 13.523 -14.43 1 98.88 64 ALA B C 1
ATOM 1866 O O . ALA B 1 64 ? 0.667 12.648 -15.266 1 98.88 64 ALA B O 1
ATOM 1867 N N . THR B 1 65 ? 1.323 14.008 -13.586 1 98.88 65 THR B N 1
ATOM 1868 C CA . THR B 1 65 ? 2.662 13.438 -13.531 1 98.88 65 THR B CA 1
ATOM 1869 C C . THR B 1 65 ? 2.605 11.969 -13.109 1 98.88 65 THR B C 1
ATOM 1871 O O . THR B 1 65 ? 3.311 11.125 -13.664 1 98.88 65 THR B O 1
ATOM 1874 N N . PHE B 1 66 ? 1.779 11.648 -12.133 1 98.88 66 PHE B N 1
ATOM 1875 C CA . PHE B 1 66 ? 1.575 10.273 -11.703 1 98.88 66 PHE B CA 1
ATOM 1876 C C . PHE B 1 66 ? 1.111 9.406 -12.867 1 98.88 66 PHE B C 1
ATOM 1878 O O . PHE B 1 66 ? 1.627 8.305 -13.078 1 98.88 66 PHE B O 1
ATOM 1885 N N . GLN B 1 67 ? 0.125 9.945 -13.617 1 98.81 67 GLN B N 1
ATOM 1886 C CA . GLN B 1 67 ? -0.461 9.18 -14.711 1 98.81 67 GLN B CA 1
ATOM 1887 C C . GLN B 1 67 ? 0.583 8.859 -15.773 1 98.81 67 GLN B C 1
ATOM 1889 O O . GLN B 1 67 ? 0.551 7.785 -16.375 1 98.81 67 GLN B O 1
ATOM 1894 N N . GLN B 1 68 ? 1.52 9.742 -16 1 98.75 68 GLN B N 1
ATOM 1895 C CA . GLN B 1 68 ? 2.607 9.469 -16.938 1 98.75 68 GLN B CA 1
ATOM 1896 C C . GLN B 1 68 ? 3.469 8.305 -16.453 1 98.75 68 GLN B C 1
ATOM 1898 O O . GLN B 1 68 ? 3.805 7.406 -17.219 1 98.75 68 GLN B O 1
ATOM 1903 N N . GLY B 1 69 ? 3.854 8.359 -15.18 1 98.75 69 GLY B N 1
ATOM 1904 C CA . GLY B 1 69 ? 4.621 7.266 -14.602 1 98.75 69 GLY B CA 1
ATOM 1905 C C . GLY B 1 69 ? 3.877 5.945 -14.594 1 98.75 69 GLY B C 1
ATOM 1906 O O . GLY B 1 69 ? 4.465 4.895 -14.852 1 98.75 69 GLY B O 1
ATOM 1907 N N . PHE B 1 70 ? 2.576 6.039 -14.328 1 98.75 70 PHE B N 1
ATOM 1908 C CA . PHE B 1 70 ? 1.721 4.859 -14.32 1 98.75 70 PHE B CA 1
ATOM 1909 C C . PHE B 1 70 ? 1.674 4.211 -15.695 1 98.75 70 PHE B C 1
ATOM 1911 O O . PHE B 1 70 ? 1.802 2.992 -15.82 1 98.75 70 PHE B O 1
ATOM 1918 N N . GLU B 1 71 ? 1.505 5.02 -16.703 1 98.62 71 GLU B N 1
ATOM 1919 C CA . GLU B 1 71 ? 1.451 4.516 -18.078 1 98.62 71 GLU B CA 1
ATOM 1920 C C . GLU B 1 71 ? 2.77 3.863 -18.469 1 98.62 71 GLU B C 1
ATOM 1922 O O . GLU B 1 71 ? 2.777 2.834 -19.156 1 98.62 71 GLU B O 1
ATOM 1927 N N . GLN B 1 72 ? 3.857 4.43 -18.094 1 98.75 72 GLN B N 1
ATOM 1928 C CA . GLN B 1 72 ? 5.16 3.83 -18.359 1 98.75 72 GLN B CA 1
ATOM 1929 C C . GLN B 1 72 ? 5.285 2.457 -17.703 1 98.75 72 GLN B C 1
ATOM 1931 O O . GLN B 1 72 ? 5.832 1.526 -18.297 1 98.75 72 GLN B O 1
ATOM 1936 N N . ALA B 1 73 ? 4.816 2.346 -16.469 1 98.75 73 ALA B N 1
ATOM 1937 C CA . ALA B 1 73 ? 4.844 1.069 -15.766 1 98.75 73 ALA B CA 1
ATOM 1938 C C . ALA B 1 73 ? 3.984 0.027 -16.469 1 98.75 73 ALA B C 1
ATOM 1940 O O . ALA B 1 73 ? 4.355 -1.146 -16.547 1 98.75 73 ALA B O 1
ATOM 1941 N N . VAL B 1 74 ? 2.811 0.454 -16.984 1 98.88 74 VAL B N 1
ATOM 1942 C CA . VAL B 1 74 ? 1.927 -0.449 -17.719 1 98.88 74 VAL B CA 1
ATOM 1943 C C . VAL B 1 74 ? 2.641 -0.982 -18.953 1 98.88 74 VAL B C 1
ATOM 1945 O O . VAL B 1 74 ? 2.648 -2.189 -19.203 1 98.88 74 VAL B O 1
ATOM 1948 N N . GLN B 1 75 ? 3.262 -0.076 -19.688 1 98.62 75 GLN B N 1
ATOM 1949 C CA . GLN B 1 75 ? 3.969 -0.475 -20.906 1 98.62 75 GLN B CA 1
ATOM 1950 C C . GLN B 1 75 ? 5.109 -1.437 -20.578 1 98.62 75 GLN B C 1
ATOM 1952 O O . GLN B 1 75 ? 5.316 -2.422 -21.297 1 98.62 75 GLN B O 1
ATOM 1957 N N . LYS B 1 76 ? 5.859 -1.156 -19.578 1 98.31 76 LYS B N 1
ATOM 1958 C CA . LYS B 1 76 ? 6.961 -2.023 -19.172 1 98.31 76 LYS B CA 1
ATOM 1959 C C . LYS B 1 76 ? 6.453 -3.418 -18.797 1 98.31 76 LYS B C 1
ATOM 1961 O O . LYS B 1 76 ? 7.09 -4.422 -19.125 1 98.31 76 LYS B O 1
ATOM 1966 N N . SER B 1 77 ? 5.309 -3.492 -18.094 1 98.25 77 SER B N 1
ATOM 1967 C CA . SER B 1 77 ? 4.766 -4.762 -17.625 1 98.25 77 SER B CA 1
ATOM 1968 C C . SER B 1 77 ? 4.32 -5.641 -18.781 1 98.25 77 SER B C 1
ATOM 1970 O O . SER B 1 77 ? 4.266 -6.867 -18.656 1 98.25 77 SER B O 1
ATOM 1972 N N . LEU B 1 78 ? 3.996 -5.027 -19.953 1 97.81 78 LEU B N 1
ATOM 1973 C CA . LEU B 1 78 ? 3.543 -5.758 -21.125 1 97.81 78 LEU B CA 1
ATOM 1974 C C . LEU B 1 78 ? 4.68 -6.57 -21.734 1 97.81 78 LEU B C 1
ATOM 1976 O O . LEU B 1 78 ? 4.445 -7.469 -22.547 1 97.81 78 LEU B O 1
ATOM 1980 N N . GLN B 1 79 ? 5.934 -6.297 -21.312 1 97.31 79 GLN B N 1
ATOM 1981 C CA . GLN B 1 79 ? 7.09 -7.027 -21.828 1 97.31 79 GLN B CA 1
ATOM 1982 C C . GLN B 1 79 ? 7.262 -8.359 -21.094 1 97.31 79 GLN B C 1
ATOM 1984 O O . GLN B 1 79 ? 8.008 -9.227 -21.547 1 97.31 79 GLN B O 1
ATOM 1989 N N . ASP B 1 80 ? 6.703 -8.555 -19.969 1 96.5 80 ASP B N 1
ATOM 1990 C CA . ASP B 1 80 ? 6.781 -9.773 -19.172 1 96.5 80 ASP B CA 1
ATOM 1991 C C . ASP B 1 80 ? 5.633 -10.719 -19.5 1 96.5 80 ASP B C 1
ATOM 1993 O O . ASP B 1 80 ? 4.531 -10.273 -19.844 1 96.5 80 ASP B O 1
ATOM 1997 N N . ALA B 1 81 ? 5.859 -11.992 -19.344 1 95.94 81 ALA B N 1
ATOM 1998 C CA . ALA B 1 81 ? 4.82 -12.992 -19.594 1 95.94 81 ALA B CA 1
ATOM 1999 C C . ALA B 1 81 ? 3.807 -13.023 -18.453 1 95.94 81 ALA B C 1
ATOM 2001 O O . ALA B 1 81 ? 4.16 -12.812 -17.297 1 95.94 81 ALA B O 1
ATOM 2002 N N . PRO B 1 82 ? 2.523 -13.219 -18.812 1 96.75 82 PRO B N 1
ATOM 2003 C CA . PRO B 1 82 ? 1.536 -13.438 -17.766 1 96.75 82 PRO B CA 1
ATOM 2004 C C . PRO B 1 82 ? 1.781 -14.727 -16.984 1 96.75 82 PRO B C 1
ATOM 2006 O O . PRO B 1 82 ? 2.551 -15.586 -17.422 1 96.75 82 PRO B O 1
ATOM 2009 N N . PRO B 1 83 ? 1.18 -14.805 -15.789 1 97.69 83 PRO B N 1
ATOM 2010 C CA . PRO B 1 83 ? 1.331 -16.047 -15.039 1 97.69 83 PRO B CA 1
ATOM 2011 C C . PRO B 1 83 ? 0.776 -17.266 -15.781 1 97.69 83 PRO B C 1
ATOM 2013 O O . PRO B 1 83 ? -0.244 -17.156 -16.469 1 97.69 83 PRO B O 1
ATOM 2016 N N . THR B 1 84 ? 1.389 -18.422 -15.531 1 96.81 84 THR B N 1
ATOM 2017 C CA . THR B 1 84 ? 1.108 -19.609 -16.344 1 96.81 84 THR B CA 1
ATOM 2018 C C . THR B 1 84 ? 0.027 -20.469 -15.695 1 96.81 84 THR B C 1
ATOM 2020 O O . THR B 1 84 ? -0.595 -21.297 -16.359 1 96.81 84 THR B O 1
ATOM 2023 N N . ASP B 1 85 ? -0.085 -20.391 -14.414 1 97.38 85 ASP B N 1
ATOM 2024 C CA . ASP B 1 85 ? -1.079 -21.156 -13.664 1 97.38 85 ASP B CA 1
ATOM 2025 C C . ASP B 1 85 ? -1.456 -20.438 -12.367 1 97.38 85 ASP B C 1
ATOM 2027 O O . ASP B 1 85 ? -0.99 -19.328 -12.102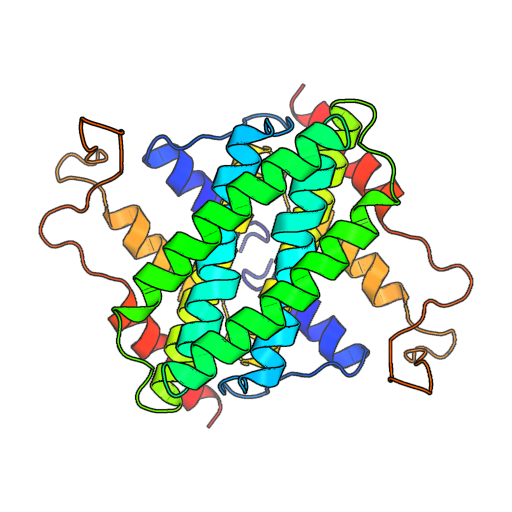 1 97.38 85 ASP B O 1
ATOM 2031 N N . ASP B 1 86 ? -2.285 -21.047 -11.594 1 97.5 86 ASP B N 1
ATOM 2032 C CA . ASP B 1 86 ? -2.838 -20.406 -10.398 1 97.5 86 ASP B CA 1
ATOM 2033 C C . ASP B 1 86 ? -1.755 -20.172 -9.352 1 97.5 86 ASP B C 1
ATOM 2035 O O . ASP B 1 86 ? -1.79 -19.172 -8.625 1 97.5 86 ASP B O 1
ATOM 2039 N N . VAL B 1 87 ? -0.84 -21.094 -9.266 1 97.88 87 VAL B N 1
ATOM 2040 C CA . VAL B 1 87 ? 0.23 -20.938 -8.289 1 97.88 87 VAL B CA 1
ATOM 2041 C C . VAL B 1 87 ? 1.123 -19.766 -8.688 1 97.88 87 VAL B C 1
ATOM 2043 O O . VAL B 1 87 ? 1.479 -18.938 -7.844 1 97.88 87 VAL B O 1
ATOM 2046 N N . ALA B 1 88 ? 1.469 -19.656 -9.977 1 98.25 88 ALA B N 1
ATOM 2047 C CA . ALA B 1 88 ? 2.262 -18.531 -10.477 1 98.25 88 ALA B CA 1
ATOM 2048 C C . ALA B 1 88 ? 1.533 -17.219 -10.258 1 98.25 88 ALA B C 1
ATOM 2050 O O . ALA B 1 88 ? 2.156 -16.203 -9.922 1 98.25 88 ALA B O 1
ATOM 2051 N N . ARG B 1 89 ? 0.227 -17.234 -10.461 1 98.69 89 ARG B N 1
ATOM 2052 C CA . ARG B 1 89 ? -0.602 -16.062 -10.227 1 98.69 89 ARG B CA 1
ATOM 2053 C C . ARG B 1 89 ? -0.549 -15.633 -8.766 1 98.69 89 ARG B C 1
ATOM 2055 O O . ARG B 1 89 ? -0.35 -14.453 -8.461 1 98.69 89 ARG B O 1
ATOM 2062 N N . LEU B 1 90 ? -0.708 -16.609 -7.934 1 98.81 90 LEU B N 1
ATOM 2063 C CA . LEU B 1 90 ? -0.694 -16.359 -6.496 1 98.81 90 LEU B CA 1
ATOM 2064 C C . LEU B 1 90 ? 0.666 -15.828 -6.051 1 98.81 90 LEU B C 1
ATOM 2066 O O . LEU B 1 90 ? 0.741 -14.883 -5.258 1 98.81 90 LEU B O 1
ATOM 2070 N N . VAL B 1 91 ? 1.734 -16.375 -6.562 1 98.88 91 VAL B N 1
ATOM 2071 C CA . VAL B 1 91 ? 3.09 -15.945 -6.246 1 98.88 91 VAL B CA 1
ATOM 2072 C C . VAL B 1 91 ? 3.291 -14.5 -6.703 1 98.88 91 VAL B C 1
ATOM 2074 O O . VAL B 1 91 ? 3.807 -13.672 -5.953 1 98.88 91 VAL B O 1
ATOM 2077 N N . GLY B 1 92 ? 2.879 -14.211 -7.91 1 98.81 92 GLY B N 1
ATOM 2078 C CA . GLY B 1 92 ? 3.021 -12.875 -8.453 1 98.81 92 GLY B CA 1
ATOM 2079 C C . GLY B 1 92 ? 2.221 -11.828 -7.699 1 98.81 92 GLY B C 1
ATOM 2080 O O . GLY B 1 92 ? 2.703 -10.727 -7.457 1 98.81 92 GLY B O 1
ATOM 2081 N N . GLN B 1 93 ? 0.944 -12.203 -7.336 1 98.94 93 GLN B N 1
ATOM 2082 C CA . GLN B 1 93 ? 0.11 -11.305 -6.547 1 98.94 93 GLN B CA 1
ATOM 2083 C C . GLN B 1 93 ? 0.739 -11.023 -5.184 1 98.94 93 GLN B C 1
ATOM 2085 O O . GLN B 1 93 ? 0.788 -9.875 -4.738 1 98.94 93 GLN B O 1
ATOM 2090 N N . GLY B 1 94 ? 1.249 -12.109 -4.551 1 98.94 94 GLY B N 1
ATOM 2091 C CA . GLY B 1 94 ? 1.914 -11.945 -3.268 1 98.94 94 GLY B CA 1
ATOM 2092 C C . GLY B 1 94 ? 3.164 -11.086 -3.348 1 98.94 94 GLY B C 1
ATOM 2093 O O . GLY B 1 94 ? 3.414 -10.258 -2.469 1 98.94 94 GLY B O 1
ATOM 2094 N N . ASP B 1 95 ? 3.939 -11.289 -4.387 1 98.88 95 ASP B N 1
ATOM 2095 C CA . ASP B 1 95 ? 5.156 -10.516 -4.609 1 98.88 95 ASP B CA 1
ATOM 2096 C C . ASP B 1 95 ? 4.832 -9.031 -4.797 1 98.88 95 ASP B C 1
ATOM 2098 O O . ASP B 1 95 ? 5.441 -8.172 -4.152 1 98.88 95 ASP B O 1
ATOM 2102 N N . ALA B 1 96 ? 3.844 -8.727 -5.629 1 98.88 96 ALA B N 1
ATOM 2103 C CA . ALA B 1 96 ? 3.439 -7.352 -5.914 1 98.88 96 ALA B CA 1
ATOM 2104 C C . ALA B 1 96 ? 2.965 -6.645 -4.648 1 98.88 96 ALA B C 1
ATOM 2106 O O . ALA B 1 96 ? 3.354 -5.504 -4.383 1 98.88 96 ALA B O 1
ATOM 2107 N N . LEU B 1 97 ? 2.172 -7.355 -3.852 1 98.94 97 LEU B N 1
ATOM 2108 C CA . LEU B 1 97 ? 1.653 -6.77 -2.623 1 98.94 97 LEU B CA 1
ATOM 2109 C C . LEU B 1 97 ? 2.77 -6.566 -1.603 1 98.94 97 LEU B C 1
ATOM 2111 O O . LEU B 1 97 ? 2.76 -5.59 -0.85 1 98.94 97 LEU B O 1
ATOM 2115 N N . THR B 1 98 ? 3.715 -7.5 -1.543 1 98.94 98 THR B N 1
ATOM 2116 C CA . THR B 1 98 ? 4.852 -7.355 -0.642 1 98.94 98 THR B CA 1
ATOM 2117 C C . THR B 1 98 ? 5.676 -6.125 -1.003 1 98.94 98 THR B C 1
ATOM 2119 O O . THR B 1 98 ? 6.059 -5.348 -0.126 1 98.94 98 THR B O 1
ATOM 2122 N N . ASP B 1 99 ? 5.934 -5.953 -2.301 1 98.88 99 ASP B N 1
ATOM 2123 C CA . ASP B 1 99 ? 6.676 -4.781 -2.756 1 98.88 99 ASP B CA 1
ATOM 2124 C C . ASP B 1 99 ? 5.898 -3.496 -2.48 1 98.88 99 ASP B C 1
ATOM 2126 O O . ASP B 1 99 ? 6.484 -2.48 -2.098 1 98.88 99 ASP B O 1
ATOM 2130 N N . ALA B 1 100 ? 4.559 -3.51 -2.68 1 98.94 100 ALA B N 1
ATOM 2131 C CA . ALA B 1 100 ? 3.734 -2.348 -2.354 1 98.94 100 ALA B CA 1
ATOM 2132 C C . ALA B 1 100 ? 3.838 -2 -0.871 1 98.94 100 ALA B C 1
ATOM 2134 O O . ALA B 1 100 ? 3.965 -0.828 -0.509 1 98.94 100 ALA B O 1
ATOM 2135 N N . LEU B 1 101 ? 3.781 -3.051 -0.01 1 98.88 101 LEU B N 1
ATOM 2136 C CA . LEU B 1 101 ? 3.938 -2.867 1.429 1 98.88 101 LEU B CA 1
ATOM 2137 C C . LEU B 1 101 ? 5.281 -2.223 1.75 1 98.88 101 LEU B C 1
ATOM 2139 O O . LEU B 1 101 ? 5.359 -1.321 2.588 1 98.88 101 LEU B O 1
ATOM 2143 N N . TYR B 1 102 ? 6.32 -2.639 1.084 1 98.94 102 TYR B N 1
ATOM 2144 C CA . TYR B 1 102 ? 7.664 -2.104 1.269 1 98.94 102 TYR B CA 1
ATOM 2145 C C . TYR B 1 102 ? 7.707 -0.617 0.935 1 98.94 102 TYR B C 1
ATOM 2147 O O . TYR B 1 102 ? 8.297 0.174 1.676 1 98.94 102 TYR B O 1
ATOM 2155 N N . PHE B 1 103 ? 7.031 -0.227 -0.158 1 98.88 103 PHE B N 1
ATOM 2156 C CA . PHE B 1 103 ? 7.02 1.171 -0.572 1 98.88 103 PHE B CA 1
ATOM 2157 C C . PHE B 1 103 ? 6.172 2.008 0.377 1 98.88 103 PHE B C 1
ATOM 2159 O O . PHE B 1 103 ? 6.52 3.148 0.689 1 98.88 103 PHE B O 1
ATOM 2166 N N . VAL B 1 104 ? 5.02 1.465 0.875 1 98.94 104 VAL B N 1
ATOM 2167 C CA . VAL B 1 104 ? 4.188 2.182 1.837 1 98.94 104 VAL B CA 1
ATOM 2168 C C . VAL B 1 104 ? 4.98 2.436 3.117 1 98.94 104 VAL B C 1
ATOM 2170 O O . VAL B 1 104 ? 5.016 3.561 3.621 1 98.94 104 VAL B O 1
ATOM 2173 N N . MET B 1 105 ? 5.691 1.409 3.617 1 98.88 105 MET B N 1
ATOM 2174 C CA . MET B 1 105 ? 6.496 1.567 4.824 1 98.88 105 MET B CA 1
ATOM 2175 C C . MET B 1 105 ? 7.633 2.557 4.59 1 98.88 105 MET B C 1
ATOM 2177 O O . MET B 1 105 ? 7.973 3.342 5.48 1 98.88 105 MET B O 1
ATOM 2181 N N . GLY B 1 106 ? 8.219 2.525 3.375 1 98.88 106 GLY B N 1
ATOM 2182 C CA . GLY B 1 106 ? 9.25 3.5 3.043 1 98.88 106 GLY B CA 1
ATOM 2183 C C . GLY B 1 106 ? 8.75 4.934 3.105 1 98.88 106 GLY B C 1
ATOM 2184 O O . GLY B 1 106 ? 9.492 5.832 3.51 1 98.88 106 GLY B O 1
ATOM 2185 N N . SER B 1 107 ? 7.488 5.16 2.666 1 98.94 107 SER B N 1
ATOM 2186 C CA . SER B 1 107 ? 6.91 6.496 2.74 1 98.94 107 SER B CA 1
ATOM 2187 C C . SER B 1 107 ? 6.723 6.938 4.188 1 98.94 107 SER B C 1
ATOM 2189 O O . SER B 1 107 ? 6.945 8.102 4.52 1 98.94 107 SER B O 1
ATOM 2191 N N . PHE B 1 108 ? 6.312 6.004 5.109 1 98.88 108 PHE B N 1
ATOM 2192 C CA . PHE B 1 108 ? 6.254 6.324 6.531 1 98.88 108 PHE B CA 1
ATOM 2193 C C . PHE B 1 108 ? 7.637 6.695 7.059 1 98.88 108 PHE B C 1
ATOM 2195 O O . PHE B 1 108 ? 7.77 7.613 7.871 1 98.88 108 PHE B O 1
ATOM 2202 N N . VAL B 1 109 ? 8.695 5.941 6.598 1 98.88 109 VAL B N 1
ATOM 2203 C CA . VAL B 1 109 ? 10.062 6.223 7.016 1 98.88 109 VAL B CA 1
ATOM 2204 C C . VAL B 1 109 ? 10.453 7.641 6.602 1 98.88 109 VAL B C 1
ATOM 2206 O O . VAL B 1 109 ? 11.047 8.383 7.387 1 98.88 109 VAL B O 1
ATOM 2209 N N . GLU B 1 110 ? 10.039 8.062 5.387 1 98.88 110 GLU B N 1
ATOM 2210 C CA . GLU B 1 110 ? 10.40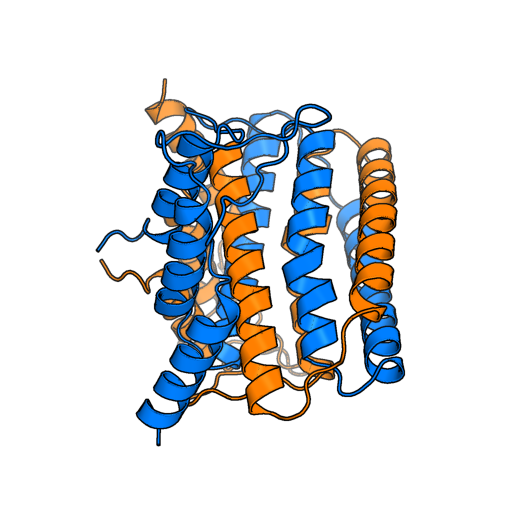6 9.391 4.887 1 98.88 110 GLU B CA 1
ATOM 2211 C C . GLU B 1 110 ? 9.609 10.484 5.59 1 98.88 110 GLU B C 1
ATOM 2213 O O . GLU B 1 110 ? 10.094 11.602 5.758 1 98.88 110 GLU B O 1
ATOM 2218 N N . LEU B 1 111 ? 8.406 10.148 6.062 1 98.81 111 LEU B N 1
ATOM 2219 C CA . LEU B 1 111 ? 7.602 11.086 6.84 1 98.81 111 LEU B CA 1
ATOM 2220 C C . LEU B 1 111 ? 8.125 11.195 8.266 1 98.81 111 LEU B C 1
ATOM 2222 O O . LEU B 1 111 ? 7.82 12.156 8.977 1 98.81 111 LEU B O 1
ATOM 2226 N N . GLY B 1 112 ? 8.828 10.148 8.711 1 98.5 112 GLY B N 1
ATOM 2227 C CA . GLY B 1 112 ? 9.219 10.055 10.109 1 98.5 112 GLY B CA 1
ATOM 2228 C C . GLY B 1 112 ? 8.055 9.734 11.031 1 98.5 112 GLY B C 1
ATOM 2229 O O . GLY B 1 112 ? 8.055 10.125 12.195 1 98.5 112 GLY B O 1
ATOM 2230 N N . LEU B 1 113 ? 7.031 9.086 10.5 1 98.62 113 LEU B N 1
ATOM 2231 C CA . LEU B 1 113 ? 5.863 8.703 11.281 1 98.62 113 LEU B CA 1
ATOM 2232 C C . LEU B 1 113 ? 5.891 7.215 11.602 1 98.62 113 LEU B C 1
ATOM 2234 O O . LEU B 1 113 ? 6.105 6.387 10.711 1 98.62 113 LEU B O 1
ATOM 2238 N N . ASP B 1 114 ? 5.707 6.891 12.867 1 98.12 114 ASP B N 1
ATOM 2239 C CA . ASP B 1 114 ? 5.449 5.508 13.258 1 98.12 114 ASP B CA 1
ATOM 2240 C C . ASP B 1 114 ? 4.043 5.074 12.852 1 98.12 114 ASP B C 1
ATOM 2242 O O . ASP B 1 114 ? 3.053 5.602 13.367 1 98.12 114 ASP B O 1
ATOM 2246 N N . PRO B 1 115 ? 3.928 4.074 11.984 1 98.5 115 PRO B N 1
ATOM 2247 C CA . PRO B 1 115 ? 2.604 3.717 11.469 1 98.5 115 PRO B CA 1
ATOM 2248 C C . PRO B 1 115 ? 1.751 2.971 12.492 1 98.5 115 PRO B C 1
ATOM 2250 O O . PRO B 1 115 ? 0.533 2.869 12.328 1 98.5 115 PRO B O 1
ATOM 2253 N N . VAL B 1 116 ? 2.354 2.404 13.539 1 98.44 116 VAL B N 1
ATOM 2254 C CA . VAL B 1 116 ? 1.659 1.44 14.391 1 98.44 116 VAL B CA 1
ATOM 2255 C C . VAL B 1 116 ? 0.526 2.135 15.141 1 98.44 116 VAL B C 1
ATOM 2257 O O . VAL B 1 116 ? -0.63 1.713 15.062 1 98.44 116 VAL B O 1
ATOM 2260 N N . PRO B 1 117 ? 0.829 3.271 15.883 1 98.44 117 PRO B N 1
ATOM 2261 C CA . PRO B 1 117 ? -0.285 3.904 16.594 1 98.44 117 PRO B CA 1
ATOM 2262 C C . PRO B 1 117 ? -1.356 4.445 15.648 1 98.44 117 PRO B C 1
ATOM 2264 O O . PRO B 1 117 ? -2.539 4.465 16 1 98.44 117 PRO B O 1
ATOM 2267 N N . LEU B 1 118 ? -0.976 4.93 14.43 1 98.81 118 LEU B N 1
ATOM 2268 C CA . LEU B 1 118 ? -1.952 5.402 13.453 1 98.81 118 LEU B CA 1
ATOM 2269 C C . LEU B 1 118 ? -2.867 4.27 13.008 1 98.81 118 LEU B C 1
ATOM 2271 O O . LEU B 1 118 ? -4.086 4.441 12.938 1 98.81 118 LEU B O 1
ATOM 2275 N N . PHE B 1 119 ? -2.291 3.111 12.758 1 98.88 119 PHE B N 1
ATOM 2276 C CA . PHE B 1 119 ? -3.049 1.942 12.328 1 98.88 119 PHE B CA 1
ATOM 2277 C C . PHE B 1 119 ? -4.004 1.484 13.422 1 98.88 119 PHE B C 1
ATOM 2279 O O . PHE B 1 119 ? -5.141 1.095 13.141 1 98.88 119 PHE B O 1
ATOM 2286 N N . GLU B 1 120 ? -3.537 1.535 14.688 1 98.5 120 GLU B N 1
ATOM 2287 C CA . GLU B 1 120 ? -4.387 1.157 15.82 1 98.5 120 GLU B CA 1
ATOM 2288 C C . GLU B 1 120 ? -5.617 2.053 15.906 1 98.5 120 GLU B C 1
ATOM 2290 O O . GLU B 1 120 ? -6.715 1.581 16.219 1 98.5 120 GLU B O 1
ATOM 2295 N N . ILE B 1 121 ? -5.426 3.334 15.641 1 98.81 121 ILE B N 1
ATOM 2296 C CA . ILE B 1 121 ? -6.523 4.293 15.672 1 98.81 121 ILE B CA 1
ATOM 2297 C C . ILE B 1 121 ? -7.535 3.953 14.578 1 98.81 121 ILE B C 1
ATOM 2299 O O . ILE B 1 121 ? -8.742 3.885 14.836 1 98.81 121 ILE B O 1
ATOM 2303 N N . VAL B 1 122 ? -7.062 3.68 13.328 1 98.75 122 VAL B N 1
ATOM 2304 C CA . VAL B 1 122 ? -7.941 3.34 12.211 1 98.75 122 VAL B CA 1
ATOM 2305 C C . VAL B 1 122 ? -8.641 2.014 12.492 1 98.75 122 VAL B C 1
ATOM 2307 O O . VAL B 1 122 ? -9.844 1.874 12.234 1 98.75 122 VAL B O 1
ATOM 2310 N N . GLN B 1 123 ? -7.898 1.01 13.055 1 98.56 123 GLN B N 1
ATOM 2311 C CA . GLN B 1 123 ? -8.477 -0.284 13.414 1 98.56 123 GLN B CA 1
ATOM 2312 C C . GLN B 1 123 ? -9.602 -0.124 14.43 1 98.56 123 GLN B C 1
ATOM 2314 O O . GLN B 1 123 ? -10.672 -0.717 14.273 1 98.56 123 GLN B O 1
ATOM 2319 N N . ARG B 1 124 ? -9.344 0.644 15.453 1 98.19 124 ARG B N 1
ATOM 2320 C CA . ARG B 1 124 ? -10.367 0.864 16.469 1 98.19 124 ARG B CA 1
ATOM 2321 C C . ARG B 1 124 ? -11.609 1.507 15.875 1 98.19 124 ARG B C 1
ATOM 2323 O O . ARG B 1 124 ? -12.734 1.109 16.188 1 98.19 124 ARG B O 1
ATOM 2330 N N . ALA B 1 125 ? -11.445 2.549 15.016 1 98.31 125 ALA B N 1
ATOM 2331 C CA . ALA B 1 125 ? -12.578 3.211 14.367 1 98.31 125 ALA B CA 1
ATOM 2332 C C . ALA B 1 125 ? -13.344 2.238 13.484 1 98.31 125 ALA B C 1
ATOM 2334 O O . ALA B 1 125 ? -14.578 2.256 13.461 1 98.31 125 ALA B O 1
ATOM 2335 N N . ASN B 1 126 ? -12.609 1.382 12.719 1 97.69 126 ASN B N 1
ATOM 2336 C CA . ASN B 1 126 ? -13.25 0.402 11.844 1 97.69 126 ASN B CA 1
ATOM 2337 C C . ASN B 1 126 ? -14.047 -0.624 12.641 1 97.69 126 ASN B C 1
ATOM 2339 O O . ASN B 1 126 ? -15.18 -0.942 12.289 1 97.69 126 ASN B O 1
ATOM 2343 N N . MET B 1 127 ? -13.469 -1.126 13.742 1 97.31 127 MET B N 1
ATOM 2344 C CA . MET B 1 127 ? -14.109 -2.156 14.555 1 97.31 127 MET B CA 1
ATOM 2345 C C . MET B 1 127 ? -15.312 -1.59 15.305 1 97.31 127 MET B C 1
ATOM 2347 O O . MET B 1 127 ? -16.203 -2.338 15.719 1 97.31 127 MET B O 1
ATOM 2351 N N . ALA B 1 128 ? -15.375 -0.247 15.461 1 97.38 128 ALA B N 1
ATOM 2352 C CA . ALA B 1 128 ? -16.453 0.414 16.188 1 97.38 128 ALA B CA 1
ATOM 2353 C C . ALA B 1 128 ? -17.672 0.612 15.289 1 97.38 128 ALA B C 1
ATOM 2355 O O . ALA B 1 128 ? -18.672 1.194 15.711 1 97.38 128 ALA B O 1
ATOM 2356 N N . LYS B 1 129 ? -17.594 0.126 14.023 1 97 129 LYS B N 1
ATOM 2357 C CA . LYS B 1 129 ? -18.703 0.26 13.102 1 97 129 LYS B CA 1
ATOM 2358 C C . LYS B 1 129 ? -19.781 -0.793 13.375 1 97 129 LYS B C 1
ATOM 2360 O O . LYS B 1 129 ? -20.75 -0.902 12.633 1 97 129 LYS B O 1
ATOM 2365 N N . LEU B 1 130 ? -19.656 -1.49 14.414 1 96.25 130 LEU B N 1
ATOM 2366 C CA . LEU B 1 130 ? -20.641 -2.48 14.82 1 96.25 130 LEU B CA 1
ATOM 2367 C C . LEU B 1 130 ? -21.875 -1.804 15.398 1 96.25 130 LEU B C 1
ATOM 2369 O O . LEU B 1 130 ? -21.766 -0.787 16.094 1 96.25 130 LEU B O 1
ATOM 2373 N N . GLY B 1 131 ? -23.031 -2.385 15.148 1 92.62 131 GLY B N 1
ATOM 2374 C CA . GLY B 1 131 ? -24.281 -1.9 15.727 1 92.62 131 GLY B CA 1
ATOM 2375 C C . GLY B 1 131 ? -24.422 -2.215 17.203 1 92.62 131 GLY B C 1
ATOM 2376 O O . GLY B 1 131 ? -23.531 -2.84 17.797 1 92.62 131 GLY B O 1
ATOM 2377 N N . PRO B 1 132 ? -25.5 -1.712 17.734 1 91.38 132 PRO B N 1
ATOM 2378 C CA . PRO B 1 132 ? -25.734 -1.938 19.156 1 91.38 132 PRO B CA 1
ATOM 2379 C C . PRO B 1 132 ? -25.828 -3.42 19.516 1 91.38 132 PRO B C 1
ATOM 2381 O O . PRO B 1 132 ? -25.578 -3.805 20.656 1 91.38 132 PRO B O 1
ATOM 2384 N N . ASP B 1 133 ? -26.156 -4.234 18.531 1 92.5 133 ASP B N 1
ATOM 2385 C CA . ASP B 1 133 ? -26.297 -5.668 18.766 1 92.5 133 ASP B CA 1
ATOM 2386 C C . ASP B 1 133 ? -24.969 -6.383 18.531 1 92.5 133 ASP B C 1
ATOM 2388 O O . ASP B 1 133 ? -24.891 -7.613 18.609 1 92.5 133 ASP B O 1
ATOM 2392 N N . GLY B 1 134 ? -24.016 -5.613 18.125 1 92.75 134 GLY B N 1
ATOM 2393 C CA . GLY B 1 134 ? -22.688 -6.191 17.922 1 92.75 134 GLY B CA 1
ATOM 2394 C C . GLY B 1 134 ? -22.5 -6.742 16.531 1 92.75 134 GLY B C 1
ATOM 2395 O O . GLY B 1 134 ? -21.516 -7.434 16.266 1 92.75 134 GLY B O 1
ATOM 2396 N N . LYS B 1 135 ? -23.469 -6.457 15.742 1 94.69 135 LYS B N 1
ATOM 2397 C CA . LYS B 1 135 ? -23.391 -6.93 14.359 1 94.69 135 LYS B CA 1
ATOM 2398 C C . LYS B 1 135 ? -23.219 -5.766 13.391 1 94.69 135 LYS B C 1
ATOM 2400 O O . LYS B 1 135 ? -23.609 -4.633 13.695 1 94.69 135 LYS B O 1
ATOM 2405 N N . PRO B 1 136 ? -22.578 -6.02 12.234 1 95.44 136 PRO B N 1
ATOM 2406 C CA . PRO B 1 136 ? -22.438 -4.957 11.234 1 95.44 136 PRO B CA 1
ATOM 2407 C C . PRO B 1 136 ? -23.781 -4.422 10.75 1 95.44 136 PRO B C 1
ATOM 2409 O O . PRO B 1 136 ? -24.75 -5.184 10.625 1 95.44 136 PRO B O 1
ATOM 2412 N N . ILE B 1 137 ? -23.812 -3.16 10.5 1 94.06 137 ILE B N 1
ATOM 2413 C CA . ILE B 1 137 ? -24.953 -2.525 9.844 1 94.06 137 ILE B CA 1
ATOM 2414 C C . ILE B 1 137 ? -24.703 -2.453 8.336 1 94.06 137 ILE B C 1
ATOM 2416 O O . ILE B 1 137 ? -23.797 -1.76 7.883 1 94.06 137 ILE B O 1
ATOM 2420 N N . LEU B 1 138 ? -25.453 -3.164 7.594 1 92.06 138 LEU B N 1
ATOM 2421 C CA . LEU B 1 138 ? -25.234 -3.258 6.156 1 92.06 138 LEU B CA 1
ATOM 2422 C C . LEU B 1 138 ? -26.328 -2.525 5.387 1 92.06 138 LEU B C 1
ATOM 2424 O O . LEU B 1 138 ? -27.5 -2.598 5.75 1 92.06 138 LEU B O 1
ATOM 2428 N N . ARG B 1 139 ? -25.812 -1.785 4.434 1 91.81 139 ARG B N 1
ATOM 2429 C CA . ARG B 1 139 ? -26.781 -1.188 3.516 1 91.81 139 ARG B CA 1
ATOM 2430 C C . ARG B 1 139 ? -27.406 -2.248 2.615 1 91.81 139 ARG B C 1
ATOM 2432 O O . ARG B 1 139 ? -26.688 -3.025 1.975 1 91.81 139 ARG B O 1
ATOM 2439 N N . ALA B 1 140 ? -28.656 -2.205 2.426 1 89.88 140 ALA B N 1
ATOM 2440 C CA . ALA B 1 140 ? -29.406 -3.26 1.751 1 89.88 140 ALA B CA 1
ATOM 2441 C C . ALA B 1 140 ? -29.016 -3.359 0.28 1 89.88 140 ALA B C 1
ATOM 2443 O O . ALA B 1 140 ? -28.969 -4.457 -0.282 1 89.88 140 ALA B O 1
ATOM 2444 N N . SER B 1 141 ? -28.625 -2.287 -0.394 1 91.44 141 SER B N 1
ATOM 2445 C CA . SER B 1 141 ? -28.422 -2.23 -1.84 1 91.44 141 SER B CA 1
ATOM 2446 C C . SER B 1 141 ? -27.109 -2.877 -2.248 1 91.44 141 SER B C 1
ATOM 2448 O O . SER B 1 141 ? -27.016 -3.467 -3.326 1 91.44 141 SER B O 1
ATOM 2450 N N . ASP B 1 142 ? -26.141 -2.83 -1.363 1 87.44 142 ASP B N 1
ATOM 2451 C CA . ASP B 1 142 ? -24.828 -3.268 -1.819 1 87.44 142 ASP B CA 1
ATOM 2452 C C . ASP B 1 142 ? -24.031 -3.879 -0.674 1 87.44 142 ASP B C 1
ATOM 2454 O O . ASP B 1 142 ? -22.828 -4.156 -0.823 1 87.44 142 ASP B O 1
ATOM 2458 N N . ASN B 1 143 ? -24.609 -4.023 0.417 1 87.19 143 ASN B N 1
ATOM 2459 C CA . ASN B 1 143 ? -24 -4.66 1.58 1 87.19 143 ASN B CA 1
ATOM 2460 C C . ASN B 1 143 ? -22.812 -3.848 2.109 1 87.19 143 ASN B C 1
ATOM 2462 O O . ASN B 1 143 ? -21.938 -4.387 2.785 1 87.19 143 ASN B O 1
ATOM 2466 N N . LYS B 1 144 ? -22.922 -2.584 1.793 1 88.88 144 LYS B N 1
ATOM 2467 C CA . LYS B 1 144 ? -21.891 -1.695 2.32 1 88.88 144 LYS B CA 1
ATOM 2468 C C . LYS B 1 144 ? -22.047 -1.509 3.828 1 88.88 144 LYS B C 1
ATOM 2470 O O . LYS B 1 144 ? -23.156 -1.307 4.324 1 88.88 144 LYS B O 1
ATOM 2475 N N . VAL B 1 145 ? -20.922 -1.616 4.555 1 92.94 145 VAL B N 1
ATOM 2476 C CA . VAL B 1 145 ? -20.906 -1.385 5.996 1 92.94 145 VAL B CA 1
ATOM 2477 C C . VAL B 1 145 ? -21.234 0.079 6.285 1 92.94 145 VAL B C 1
ATOM 2479 O O . VAL B 1 145 ? -20.594 0.983 5.746 1 92.94 145 VAL B O 1
ATOM 2482 N N . MET B 1 146 ? -22.266 0.296 7.109 1 94.69 146 MET B N 1
ATOM 2483 C CA . MET B 1 146 ? -22.656 1.639 7.52 1 94.69 146 MET B CA 1
ATOM 2484 C C . MET B 1 146 ? -22.141 1.963 8.914 1 94.69 146 MET B C 1
ATOM 2486 O O . MET B 1 146 ? -21.781 1.06 9.672 1 94.69 146 MET B O 1
ATOM 2490 N N . LYS B 1 147 ? -22.141 3.156 9.258 1 95.25 147 LYS B N 1
ATOM 2491 C CA . LYS B 1 147 ? -21.703 3.613 10.57 1 95.25 147 LYS B CA 1
ATOM 2492 C C . LYS B 1 147 ? -22.859 3.668 11.562 1 95.25 147 LYS B C 1
ATOM 2494 O O . LYS B 1 147 ? -23.953 4.141 11.219 1 95.25 147 LYS B O 1
ATOM 2499 N N . PRO B 1 148 ? -22.703 3.209 12.766 1 95.44 148 PRO B N 1
ATOM 2500 C CA . PRO B 1 148 ? -23.75 3.348 13.781 1 95.44 148 PRO B CA 1
ATOM 2501 C C . PRO B 1 148 ? -23.859 4.77 14.336 1 95.44 148 PRO B C 1
ATOM 2503 O O . PRO B 1 148 ? -22.953 5.582 14.125 1 95.44 148 PRO B O 1
ATOM 2506 N N . GLU B 1 149 ? -24.969 5.02 14.977 1 93.44 149 GLU B N 1
ATOM 2507 C CA . GLU B 1 149 ? -25.109 6.297 15.664 1 93.44 149 GLU B CA 1
ATOM 2508 C C . GLU B 1 149 ? -24 6.5 16.688 1 93.44 149 GLU B C 1
ATOM 2510 O O . GLU B 1 149 ? -23.656 5.582 17.422 1 93.44 149 GLU B O 1
ATOM 2515 N N . GLY B 1 150 ? -23.406 7.648 16.625 1 94.56 150 GLY B N 1
ATOM 2516 C CA . GLY B 1 150 ? -22.391 7.98 17.625 1 94.56 150 GLY B CA 1
ATOM 2517 C C . GLY B 1 150 ? -20.984 7.566 17.203 1 94.56 150 GLY B C 1
ATOM 2518 O O . GLY B 1 150 ? -20.016 7.824 17.922 1 94.56 150 GLY B O 1
ATOM 2519 N N . TRP B 1 151 ? -20.875 6.863 16.078 1 96.81 151 TRP B N 1
ATOM 2520 C CA . TRP B 1 151 ? -19.547 6.492 15.594 1 96.81 151 TRP B CA 1
ATOM 2521 C C . TRP B 1 151 ? -18.656 7.719 15.461 1 96.81 151 TRP B C 1
ATOM 2523 O O . TRP B 1 151 ? -19.094 8.773 14.992 1 96.81 151 TRP B O 1
ATOM 2533 N N . LEU B 1 152 ? -17.359 7.652 15.945 1 96.69 152 LEU B N 1
ATOM 2534 C CA . LEU B 1 152 ? -16.391 8.742 15.859 1 96.69 152 LEU B CA 1
ATOM 2535 C C . LEU B 1 152 ? -15.359 8.461 14.773 1 96.69 152 LEU B C 1
ATOM 2537 O O . LEU B 1 152 ? -14.773 7.371 14.742 1 96.69 152 LEU B O 1
ATOM 2541 N N . PRO B 1 153 ? -15.211 9.422 13.859 1 97.38 153 PRO B N 1
ATOM 2542 C CA . PRO B 1 153 ? -14.172 9.234 12.844 1 97.38 153 PRO B CA 1
ATOM 2543 C C . PRO B 1 153 ? -12.758 9.273 13.43 1 97.38 153 PRO B C 1
ATOM 2545 O O . PRO B 1 153 ? -12.539 9.891 14.477 1 97.38 153 PRO B O 1
ATOM 2548 N N . PRO B 1 154 ? -11.805 8.68 12.766 1 98.38 154 PRO B N 1
ATOM 2549 C CA . PRO B 1 154 ? -10.461 8.539 13.336 1 98.38 154 PRO B CA 1
ATOM 2550 C C . PRO B 1 154 ? -9.633 9.812 13.203 1 98.38 154 PRO B C 1
ATOM 2552 O O . PRO B 1 154 ? -8.602 9.961 13.875 1 98.38 154 PRO B O 1
ATOM 2555 N N . GLU B 1 155 ? -10.078 10.758 12.406 1 97.38 155 GLU B N 1
ATOM 2556 C CA . GLU B 1 155 ? -9.227 11.867 11.977 1 97.38 155 GLU B CA 1
ATOM 2557 C C . GLU B 1 155 ? -8.766 12.695 13.172 1 97.38 155 GLU B C 1
ATOM 2559 O O . GLU B 1 155 ? -7.586 13.047 13.266 1 97.38 155 GLU B O 1
ATOM 2564 N N . PRO B 1 156 ? -9.648 13.031 14.203 1 98.25 156 PRO B N 1
ATOM 2565 C CA . PRO B 1 156 ? -9.18 13.812 15.352 1 98.25 156 PRO B CA 1
ATOM 2566 C C . PRO B 1 156 ? -8.109 13.078 16.156 1 98.25 156 PRO B C 1
ATOM 2568 O O . PRO B 1 156 ? -7.141 13.695 16.609 1 98.25 156 PRO B O 1
ATOM 2571 N N . GLU B 1 157 ? -8.258 11.766 16.312 1 98.75 157 GLU B N 1
ATOM 2572 C CA . GLU B 1 157 ? -7.262 10.992 17.047 1 98.75 157 GLU B CA 1
ATOM 2573 C C . GLU B 1 157 ? -5.969 10.859 16.25 1 98.75 157 GLU B C 1
ATOM 2575 O O . GLU B 1 157 ? -4.879 10.82 16.828 1 98.75 157 GLU B O 1
ATOM 2580 N N . LEU B 1 158 ? -6.07 10.773 14.906 1 98.81 158 LEU B N 1
ATOM 2581 C CA . LEU B 1 158 ? -4.883 10.727 14.055 1 98.81 158 LEU B CA 1
ATOM 2582 C C . LEU B 1 158 ? -4.07 12.008 14.18 1 98.81 158 LEU B C 1
ATOM 2584 O O . LEU B 1 158 ? -2.844 11.961 14.297 1 98.81 158 LEU B O 1
ATOM 2588 N N . GLU B 1 159 ? -4.781 13.141 14.18 1 98.69 159 GLU B N 1
ATOM 2589 C CA . GLU B 1 159 ? -4.09 14.414 14.344 1 98.69 159 GLU B CA 1
ATOM 2590 C C . GLU B 1 159 ? -3.383 14.484 15.695 1 98.69 159 GLU B C 1
ATOM 2592 O O . GLU B 1 159 ? -2.232 14.922 15.781 1 98.69 159 GLU B O 1
ATOM 2597 N N . ALA B 1 160 ? -4.09 14.047 16.75 1 98.81 160 ALA B N 1
ATOM 2598 C CA . ALA B 1 160 ? -3.496 14.055 18.094 1 98.81 160 ALA B CA 1
ATOM 2599 C C . ALA B 1 160 ? -2.248 13.172 18.141 1 98.81 160 ALA B C 1
ATOM 2601 O O . ALA B 1 160 ? -1.249 13.539 18.766 1 98.81 160 ALA B O 1
ATOM 2602 N N . GLU B 1 161 ? -2.316 12.016 17.5 1 98.81 161 GLU B N 1
ATOM 2603 C CA . GLU B 1 161 ? -1.187 11.094 17.5 1 98.81 161 GLU B CA 1
ATOM 2604 C C . GLU B 1 161 ? -0.001 11.664 16.734 1 98.81 161 GLU B C 1
ATOM 2606 O O . GLU B 1 161 ? 1.148 11.523 17.156 1 98.81 161 GLU B O 1
ATOM 2611 N N . VAL B 1 162 ? -0.255 12.344 15.562 1 98.69 162 VAL B N 1
ATOM 2612 C CA . VAL B 1 162 ? 0.809 12.961 14.773 1 98.69 162 VAL B CA 1
ATOM 2613 C C . VAL B 1 162 ? 1.474 14.07 15.594 1 98.69 162 VAL B C 1
ATOM 2615 O O . VAL B 1 162 ? 2.701 14.172 15.625 1 98.69 162 VAL B O 1
ATOM 2618 N N . ARG B 1 163 ? 0.679 14.867 16.297 1 98.31 163 ARG B N 1
ATOM 2619 C CA . ARG B 1 163 ? 1.216 15.93 17.156 1 98.31 163 ARG B CA 1
ATOM 2620 C C . ARG B 1 163 ? 2.053 15.352 18.281 1 98.31 163 ARG B C 1
ATOM 2622 O O . ARG B 1 163 ? 3.086 15.914 18.656 1 98.31 163 ARG B O 1
ATOM 2629 N N . ARG B 1 164 ? 1.573 14.266 18.875 1 98.5 164 ARG B N 1
ATOM 2630 C CA . ARG B 1 164 ? 2.334 13.609 19.938 1 98.5 164 ARG B CA 1
ATOM 2631 C C . ARG B 1 164 ? 3.705 13.172 19.438 1 98.5 164 ARG B C 1
ATOM 2633 O O . ARG B 1 164 ? 4.711 13.359 20.109 1 98.5 164 ARG B O 1
ATOM 2640 N N . GLN B 1 165 ? 3.75 12.586 18.203 1 98.19 165 GLN B N 1
ATOM 2641 C CA . GLN B 1 165 ? 5.02 12.125 17.641 1 98.19 165 GLN B CA 1
ATOM 2642 C C . GLN B 1 165 ? 5.934 13.305 17.328 1 98.19 165 GLN B C 1
ATOM 2644 O O . GLN B 1 165 ? 7.156 13.203 17.469 1 98.19 165 GLN B O 1
ATOM 2649 N N . LEU B 1 166 ? 5.328 14.43 16.875 1 97.44 166 LEU B N 1
ATOM 2650 C CA . LEU B 1 166 ? 6.086 15.656 16.609 1 97.44 166 LEU B CA 1
ATOM 2651 C C . LEU B 1 166 ? 6.75 16.156 17.891 1 97.44 166 LEU B C 1
ATOM 2653 O O . LEU B 1 166 ? 7.922 16.547 17.875 1 97.44 166 LEU B O 1
ATOM 2657 N N . GLU B 1 167 ? 6.051 16.078 18.984 1 96.25 167 GLU B N 1
ATOM 2658 C CA . GLU B 1 167 ? 6.531 16.594 20.266 1 96.25 167 GLU B CA 1
ATOM 2659 C C . GLU B 1 167 ? 7.582 15.672 20.875 1 96.25 167 GLU B C 1
ATOM 2661 O O . GLU B 1 167 ? 8.492 16.141 21.562 1 96.25 167 GLU B O 1
ATOM 2666 N N . ALA B 1 168 ? 7.445 14.375 20.594 1 95.12 168 ALA B N 1
ATOM 2667 C CA . ALA B 1 168 ? 8.352 13.391 21.172 1 95.12 168 ALA B CA 1
ATOM 2668 C C . ALA B 1 168 ? 9.758 13.531 20.578 1 95.12 168 ALA B C 1
ATOM 2670 O O . ALA B 1 168 ? 10.734 13.055 21.172 1 95.12 168 ALA B O 1
ATOM 2671 N N . LYS B 1 169 ? 9.906 14.125 19.438 1 88.62 169 LYS B N 1
ATOM 2672 C CA . LYS B 1 169 ? 11.203 14.242 18.766 1 88.62 169 LYS B CA 1
ATOM 2673 C C . LYS B 1 169 ? 11.766 15.648 18.906 1 88.62 169 LYS B C 1
ATOM 2675 O O . LYS B 1 169 ? 12.852 15.938 18.406 1 88.62 169 LYS B O 1
ATOM 2680 N N . GLN B 1 170 ? 10.984 16.531 19.562 1 74.94 170 GLN B N 1
ATOM 2681 C CA . GLN B 1 170 ? 11.516 17.844 19.938 1 74.94 170 GLN B CA 1
ATOM 2682 C C . GLN B 1 170 ? 12.328 17.75 21.219 1 74.94 170 GLN B C 1
ATOM 2684 O O . GLN B 1 170 ? 12.062 16.906 22.078 1 74.94 170 GLN B O 1
#

Radius of gyration: 19.55 Å; Cα contacts (8 Å, |Δi|>4): 534; chains: 2; bounding box: 62×53×44 Å

Foldseek 3Di:
DDPCVLVVLVVVLCVQLVNDDDPDQWADDPVVVVVVVVVCCVVVPQVVLVVVDPDPVSSVVSVVVVVVVVVVVVVVCVVDDDQDDTVSRSVVVVVVVVVVVVVVVVVCVVVVHDCVVVSVLQSVLSCQQAEPVSHFDADPPPRDTDRYPPRDDSVVVNVVRVVVSVVVVD/DDPCVLVVLVVVLCVQLVNDDDPDQWADDPVVVVVVVVVCCVVVPQVVLVVVDPDPVSSVVSVVVVVVVVVVVVVVCVVDDDQDDTVSRSVVVVVVVVVVVVVVVVVCVVVVHDCVVVSVLQSVLSCQQAEPVSHFDADPPPRDTDRYPPRDDSVVVNVVRVVVSVVVVD

InterPro domains:
  IPR021130 Phosphoribosyl-ATP pyrophosphohydrolase-like [PF01503] (10-126)
  IPR023292 NTP pyrophosphohydrolase-like domain superfamily [G3DSA:1.10.3420.10] (2-170)

Sequence (340 aa):
MSKRYFYEEVRQFHETFGHPEASAPQPLGLDRAVKRSVWTAEEAVVEFLHQSARNEDEFLAAVATFQQGFEQAVQKSLQDAPPTDDVARLVGQGDALTDALYFVMGSFVELGLDPVPLFEIVQRANMAKLGPDGKPILRASDNKVMKPEGWLPPEPELEAEVRRQLEAKQMSKRYFYEEVRQFHETFGHPEASAPQPLGLDRAVKRSVWTAEEAVVEFLHQSARNEDEFLAAVATFQQGFEQAVQKSLQDAPPTDDVARLVGQGDALTDALYFVMGSFVELGLDPVPLFEIVQRANMAKLGPDGKPILRASDNKVMKPEGWLPPEPELEAEVRRQLEAKQ

Solvent-accessible surface area (backbone atoms only — not comparable to full-atom values): 17488 Å² total; per-residue (Å²): 84,53,70,49,45,68,47,53,54,39,41,51,49,24,65,66,64,70,44,76,65,33,92,43,51,44,58,62,55,47,71,58,46,35,54,53,26,33,58,24,40,40,20,45,33,46,40,25,42,42,21,37,18,78,41,71,66,52,27,54,51,43,50,52,54,30,50,53,49,46,49,52,44,48,58,58,54,68,76,53,82,50,38,87,46,64,65,48,18,31,37,36,34,51,49,16,46,42,51,19,51,49,44,53,36,38,52,30,33,41,24,28,46,73,61,57,69,52,41,50,45,48,48,52,38,58,66,51,28,35,32,97,85,69,42,64,36,59,38,88,90,74,60,44,80,40,75,35,91,84,60,62,75,43,63,68,58,42,43,52,51,48,50,50,52,43,54,70,64,101,84,53,70,51,46,67,46,53,55,37,40,50,49,25,65,68,63,70,44,78,65,32,94,43,52,44,58,62,54,48,72,60,45,34,53,52,27,31,59,24,41,41,21,45,34,44,42,25,42,41,20,36,17,77,43,72,68,54,28,53,51,42,50,52,54,30,50,54,50,47,50,52,43,47,58,58,54,68,75,53,80,50,37,86,46,66,66,48,18,31,36,36,34,51,51,16,46,42,51,19,50,50,44,52,34,37,50,31,32,41,25,28,48,74,62,57,69,52,41,51,46,48,48,52,39,59,66,50,28,34,32,98,86,67,41,63,38,59,38,86,90,75,60,44,80,41,75,34,89,84,60,63,75,42,63,69,59,42,44,52,51,49,50,50,52,42,55,70,60,100